Protein AF-A0A415G289-F1 (afdb_monomer_lite)

Sequence (332 aa):
TSKNTTAKKNTTKKDNTSGGNNDNDYDNGRGDDAPSYETALDKKTSADGVLTLSKSDLTYNSFFEAYYLPTDFTKAKTIILPEGTYMIYKEDEVKVNRTYVFNGKSSIYSGFRASSNQEVINNLDCDQKGTENFLLNAKIVGNGTAKVTLVNGKQITIVVRNFDPTNTLRYQCRKVVNEITNDSMSDMKKVNTILDYIVDHRDSHYKLNIGTYHVNTDCTGYSTIIAQMLNFAEVDCCMRLAGYDKYYGQTPTHQNNLACIDGVAYVIDEDIMMKYSDLFDSNNCHIGYNTYYASQYPELNREGKLDYNLDYDHSNLNYIEYSLVLKKAGRL

pLDDT: mean 80.89, std 19.3, range [26.91, 98.19]

Structure (mmCIF, N/CA/C/O backbone):
data_AF-A0A415G289-F1
#
_entry.id   AF-A0A415G289-F1
#
loop_
_atom_site.group_PDB
_atom_site.id
_atom_site.type_symbol
_atom_site.label_atom_id
_atom_site.label_alt_id
_atom_site.label_comp_id
_atom_site.label_asym_id
_atom_site.label_entity_id
_atom_site.label_seq_id
_atom_site.pdbx_PDB_ins_code
_atom_site.Cartn_x
_atom_site.Cartn_y
_atom_site.Cartn_z
_atom_site.occupancy
_atom_site.B_iso_or_equiv
_atom_site.auth_seq_id
_atom_site.auth_comp_id
_atom_site.auth_asym_id
_atom_site.auth_atom_id
_atom_site.pdbx_PDB_model_num
ATOM 1 N N . THR A 1 1 ? 6.864 11.647 83.598 1.00 35.38 1 THR A N 1
ATOM 2 C CA . THR A 1 1 ? 8.142 11.869 82.886 1.00 35.38 1 THR A CA 1
ATOM 3 C C . THR A 1 1 ? 8.461 10.629 82.078 1.00 35.38 1 THR A C 1
ATOM 5 O O . THR A 1 1 ? 8.632 9.562 82.645 1.00 35.38 1 THR A O 1
ATOM 8 N N . SER A 1 2 ? 8.414 10.754 80.757 1.00 30.91 2 SER A N 1
ATOM 9 C CA . SER A 1 2 ? 8.582 9.704 79.743 1.00 30.91 2 SER A CA 1
ATOM 10 C C . SER A 1 2 ? 10.056 9.496 79.361 1.00 30.91 2 SER A C 1
ATOM 12 O O . SER A 1 2 ? 10.816 10.460 79.386 1.00 30.91 2 SER A O 1
ATOM 14 N N . LYS A 1 3 ? 10.434 8.265 78.971 1.00 32.50 3 LYS A N 1
ATOM 15 C CA . LYS A 1 3 ? 11.598 7.879 78.124 1.00 32.50 3 LYS A CA 1
ATOM 16 C C . LYS A 1 3 ? 11.447 6.376 77.773 1.00 32.50 3 LYS A C 1
ATOM 18 O O . LYS A 1 3 ? 11.535 5.564 78.678 1.00 32.50 3 LYS A O 1
ATOM 23 N N . ASN A 1 4 ? 10.874 5.972 76.635 1.00 31.81 4 ASN A N 1
ATOM 24 C CA . ASN A 1 4 ? 11.356 5.860 75.239 1.00 31.81 4 ASN A CA 1
ATOM 25 C C . ASN A 1 4 ? 12.280 4.655 74.919 1.00 31.81 4 ASN A C 1
ATOM 27 O O . ASN A 1 4 ? 13.142 4.321 75.726 1.00 31.81 4 ASN A O 1
ATOM 31 N N . THR A 1 5 ? 12.160 4.159 73.668 1.00 32.06 5 THR A N 1
ATOM 32 C CA . THR A 1 5 ? 13.017 3.206 72.890 1.00 32.06 5 THR A CA 1
ATOM 33 C C . THR A 1 5 ? 12.656 1.698 73.002 1.00 32.06 5 THR A C 1
ATOM 35 O O . THR A 1 5 ? 12.303 1.252 74.081 1.00 32.06 5 THR A O 1
ATOM 38 N N . THR A 1 6 ? 12.650 0.814 71.981 1.00 33.56 6 THR A N 1
ATOM 39 C CA . THR A 1 6 ? 13.111 0.799 70.567 1.00 33.56 6 THR A CA 1
ATOM 40 C C . THR A 1 6 ? 12.341 -0.281 69.760 1.00 33.56 6 THR A C 1
ATOM 42 O O . THR A 1 6 ? 11.719 -1.168 70.331 1.00 33.56 6 THR A O 1
ATOM 45 N N . ALA A 1 7 ? 12.416 -0.215 68.427 1.00 31.45 7 ALA A N 1
ATOM 46 C CA . ALA A 1 7 ? 11.726 -1.024 67.417 1.00 31.45 7 ALA A CA 1
ATOM 47 C C . ALA A 1 7 ? 12.329 -2.414 67.061 1.00 31.45 7 ALA A C 1
ATOM 49 O O . ALA A 1 7 ? 13.498 -2.674 67.326 1.00 31.45 7 ALA A O 1
ATOM 50 N N . LYS A 1 8 ? 11.543 -3.159 66.250 1.00 30.55 8 LYS A N 1
ATOM 51 C CA . LYS A 1 8 ? 11.880 -4.104 65.145 1.00 30.55 8 L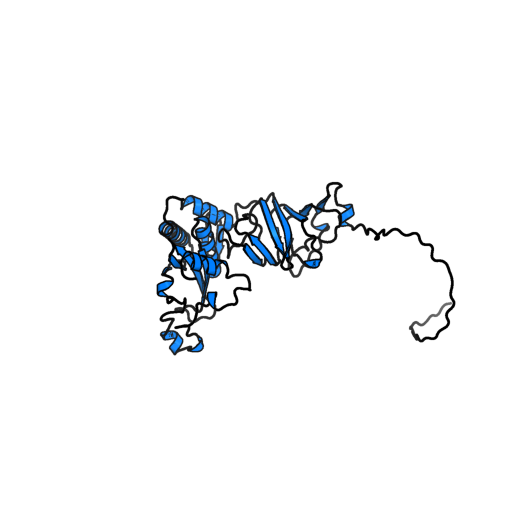YS A CA 1
ATOM 52 C C . LYS A 1 8 ? 11.738 -5.632 65.354 1.00 30.55 8 LYS A C 1
ATOM 54 O O . LYS A 1 8 ? 12.489 -6.253 66.087 1.00 30.55 8 LYS A O 1
ATOM 59 N N . LYS A 1 9 ? 10.953 -6.188 64.412 1.00 30.33 9 LYS A N 1
ATOM 60 C CA . LYS A 1 9 ? 11.245 -7.274 63.440 1.00 30.33 9 LYS A CA 1
ATOM 61 C C . LYS A 1 9 ? 10.549 -8.632 63.624 1.00 30.33 9 LYS A C 1
ATOM 63 O O . LYS A 1 9 ? 10.799 -9.371 64.563 1.00 30.33 9 LYS A O 1
ATOM 68 N N . ASN A 1 10 ? 9.774 -8.945 62.582 1.00 31.03 10 ASN A N 1
ATOM 69 C CA . ASN A 1 10 ? 9.284 -10.246 62.136 1.00 31.03 10 ASN A CA 1
ATOM 70 C C . ASN A 1 10 ? 10.247 -11.415 62.372 1.00 31.03 10 ASN A C 1
ATOM 72 O O . ASN A 1 10 ? 11.393 -11.379 61.919 1.00 31.03 10 ASN A O 1
ATOM 76 N N . THR A 1 11 ? 9.684 -12.514 62.863 1.00 32.34 11 THR A N 1
ATOM 77 C CA . THR A 1 11 ? 10.120 -13.874 62.540 1.00 32.34 11 THR A CA 1
ATOM 78 C C . THR A 1 11 ? 8.902 -14.704 62.152 1.00 32.34 11 THR A C 1
ATOM 80 O O . THR A 1 11 ? 8.164 -15.224 62.982 1.00 32.34 11 THR A O 1
ATOM 83 N N . THR A 1 12 ? 8.686 -14.821 60.845 1.00 34.56 12 THR A N 1
ATOM 84 C CA . THR A 1 12 ? 7.844 -15.857 60.254 1.00 34.56 12 THR A CA 1
ATOM 85 C C . THR A 1 12 ? 8.533 -17.204 60.465 1.00 34.56 12 THR A C 1
ATOM 87 O O . THR A 1 12 ? 9.682 -17.371 60.054 1.00 34.56 12 THR A O 1
ATOM 90 N N . LYS A 1 13 ? 7.837 -18.183 61.045 1.00 35.62 13 LYS A N 1
ATOM 91 C CA . LYS A 1 13 ? 8.123 -19.603 60.810 1.00 35.62 13 LYS A CA 1
ATOM 92 C C . LYS A 1 13 ? 6.805 -20.363 60.697 1.00 35.62 13 LYS A C 1
ATOM 94 O O . LYS A 1 13 ? 6.084 -20.554 61.668 1.00 35.62 13 LYS A O 1
ATOM 99 N N . LYS A 1 14 ? 6.499 -20.700 59.449 1.00 34.50 14 LYS A N 1
ATOM 100 C CA . LYS A 1 14 ? 5.539 -21.712 59.015 1.00 34.50 14 LYS A CA 1
ATOM 101 C C . LYS A 1 14 ? 6.199 -23.070 59.280 1.00 34.50 14 LYS A C 1
ATOM 103 O O . LYS A 1 14 ? 7.400 -23.158 59.046 1.00 34.50 14 LYS A O 1
ATOM 108 N N . ASP A 1 15 ? 5.454 -24.046 59.800 1.00 31.66 15 ASP A N 1
ATOM 109 C CA . ASP A 1 15 ? 5.410 -25.418 59.266 1.00 31.66 15 ASP A CA 1
ATOM 110 C C . ASP A 1 15 ? 4.369 -26.296 59.996 1.00 31.66 15 ASP A C 1
ATOM 112 O O . ASP A 1 15 ? 4.418 -26.494 61.205 1.00 31.66 15 ASP A O 1
ATOM 116 N N . ASN A 1 16 ? 3.401 -26.752 59.187 1.00 34.31 16 ASN A N 1
ATOM 117 C CA . ASN A 1 16 ? 2.622 -28.001 59.162 1.00 34.31 16 ASN A CA 1
ATOM 118 C C . ASN A 1 16 ? 2.533 -28.888 60.420 1.00 34.31 16 ASN A C 1
ATOM 120 O O . ASN A 1 16 ? 3.547 -29.430 60.839 1.00 34.31 16 ASN A O 1
ATOM 124 N N . THR A 1 17 ? 1.314 -29.281 60.835 1.00 30.48 17 THR A N 1
ATOM 125 C CA . THR A 1 17 ? 0.717 -30.596 60.468 1.00 30.48 17 THR A CA 1
ATOM 126 C C . THR A 1 17 ? -0.777 -30.736 60.838 1.00 30.48 17 THR A C 1
ATOM 128 O O . THR A 1 17 ? -1.194 -30.356 61.923 1.00 30.48 17 THR A O 1
ATOM 131 N N . SER A 1 18 ? -1.531 -31.307 59.886 1.00 34.91 18 SER A N 1
ATOM 132 C CA . SER A 1 18 ? -2.687 -32.234 59.952 1.00 34.91 18 SER A CA 1
ATOM 133 C C . SER A 1 18 ? -3.766 -32.163 61.046 1.00 34.91 18 SER A C 1
ATOM 135 O O . SER A 1 18 ? -3.486 -32.305 62.232 1.00 34.91 18 SER A O 1
ATOM 137 N N . GLY A 1 19 ? -5.024 -32.242 60.597 1.00 28.23 19 GLY A N 1
ATOM 138 C CA . GLY A 1 19 ? -6.137 -32.802 61.371 1.00 28.23 19 GLY A CA 1
ATOM 139 C C . GLY A 1 19 ? -7.487 -32.380 60.801 1.00 28.23 19 GLY A C 1
ATOM 140 O O . GLY A 1 19 ? -7.949 -31.285 61.093 1.00 28.23 19 GLY A O 1
ATOM 141 N N . GLY A 1 20 ? -8.078 -33.209 59.938 1.00 26.91 20 GLY A N 1
ATOM 142 C CA . GLY A 1 20 ? -9.369 -32.930 59.311 1.00 26.91 20 GLY A CA 1
ATOM 143 C C . GLY A 1 20 ? -10.555 -33.025 60.271 1.00 26.91 20 GLY A C 1
ATOM 144 O O . GLY A 1 20 ? -10.473 -33.679 61.307 1.00 26.91 20 GLY A O 1
ATOM 145 N N . ASN A 1 21 ? -11.671 -32.413 59.874 1.00 28.66 21 ASN A N 1
ATOM 146 C CA . ASN A 1 21 ? -12.993 -32.981 60.101 1.00 28.66 21 ASN A CA 1
ATOM 147 C C . ASN A 1 21 ? -14.011 -32.408 59.108 1.00 28.66 21 ASN A C 1
ATOM 149 O O . ASN A 1 21 ? -13.918 -31.250 58.702 1.00 28.66 21 ASN A O 1
ATOM 153 N N . ASN A 1 22 ? -14.914 -33.296 58.706 1.00 32.66 22 ASN A N 1
ATOM 154 C CA . ASN A 1 22 ? -15.920 -33.156 57.666 1.00 32.66 22 ASN A CA 1
ATOM 155 C C . ASN A 1 22 ? -17.130 -32.302 58.081 1.00 32.66 22 ASN A C 1
ATOM 157 O O . ASN A 1 22 ? -17.315 -31.979 59.252 1.00 32.66 22 ASN A O 1
ATOM 161 N N . ASP A 1 23 ? -17.968 -32.104 57.060 1.00 31.75 23 ASP A N 1
ATOM 162 C CA . ASP A 1 23 ? -19.399 -31.796 57.067 1.00 31.75 23 ASP A CA 1
ATOM 163 C C . ASP A 1 23 ? -19.757 -30.306 57.046 1.00 31.75 23 ASP A C 1
ATOM 165 O O . ASP A 1 23 ? -19.556 -29.569 58.008 1.00 31.75 23 ASP A O 1
ATOM 169 N N . ASN A 1 24 ? -20.278 -29.856 55.894 1.00 31.88 24 ASN A N 1
ATOM 170 C CA . ASN A 1 24 ? -21.668 -29.399 55.780 1.00 31.88 24 ASN A CA 1
ATOM 171 C C . ASN A 1 24 ? -22.048 -29.070 54.321 1.00 31.88 24 ASN A C 1
ATOM 173 O O . ASN A 1 24 ? -21.440 -28.220 53.675 1.00 31.88 24 ASN A O 1
ATOM 177 N N . ASP A 1 25 ? -23.081 -29.783 53.871 1.00 31.86 25 ASP A N 1
ATOM 178 C CA . ASP A 1 25 ? -24.134 -29.436 52.913 1.00 31.86 25 ASP A CA 1
ATOM 179 C C . ASP A 1 25 ? -23.789 -28.859 51.530 1.00 31.86 25 ASP A C 1
ATOM 181 O O . ASP A 1 25 ? -23.538 -27.673 51.316 1.00 31.86 25 ASP A O 1
ATOM 185 N N . TYR A 1 26 ? -23.946 -29.750 50.549 1.00 33.53 26 TYR A N 1
ATOM 186 C CA . TYR A 1 26 ? -24.223 -29.439 49.155 1.00 33.53 26 TYR A CA 1
ATOM 187 C C . TYR A 1 26 ? -25.631 -28.848 49.014 1.00 33.53 26 TYR A C 1
ATOM 189 O O . TYR A 1 26 ? -26.607 -29.590 48.910 1.00 33.53 26 TYR A O 1
ATOM 197 N N . ASP A 1 27 ? -25.727 -27.523 48.932 1.00 38.00 27 ASP A N 1
ATOM 198 C CA . ASP A 1 27 ? -26.909 -26.871 48.371 1.00 38.00 27 ASP A CA 1
ATOM 199 C C . ASP A 1 27 ? -26.717 -26.735 46.849 1.00 38.00 27 ASP A C 1
ATOM 201 O O . ASP A 1 27 ? -25.999 -25.869 46.337 1.00 38.00 27 ASP A O 1
ATOM 205 N N . ASN A 1 28 ? -27.301 -27.687 46.120 1.00 44.09 28 ASN A N 1
ATOM 206 C CA . ASN A 1 28 ? -27.361 -27.709 44.662 1.00 44.09 28 ASN A CA 1
ATOM 207 C C . ASN A 1 28 ? -28.304 -26.602 44.177 1.00 44.09 28 ASN A C 1
ATOM 209 O O . ASN A 1 28 ? -29.502 -26.818 44.003 1.00 44.09 28 ASN A O 1
ATOM 213 N N . GLY A 1 29 ? -27.754 -25.414 43.935 1.00 47.94 29 GLY A N 1
ATOM 214 C CA . GLY A 1 29 ? -28.538 -24.273 43.473 1.00 47.94 29 GLY A CA 1
ATOM 215 C C . GLY A 1 29 ? -27.689 -23.114 42.975 1.00 47.94 29 GLY A C 1
ATOM 216 O O . GLY A 1 29 ? -27.797 -22.005 43.489 1.00 47.94 29 GLY A O 1
ATOM 217 N N . ARG A 1 30 ? -26.838 -23.339 41.972 1.00 38.06 30 ARG A N 1
ATOM 218 C CA . ARG A 1 30 ? -26.266 -22.246 41.177 1.00 38.06 30 ARG A CA 1
ATOM 219 C C . ARG A 1 30 ? -26.347 -22.612 39.708 1.00 38.06 30 ARG A C 1
ATOM 221 O O . ARG A 1 30 ? -25.613 -23.473 39.241 1.00 38.06 30 ARG A O 1
ATOM 228 N N . GLY A 1 31 ? -27.271 -21.954 39.009 1.00 40.91 31 GLY A N 1
ATOM 229 C CA . GLY A 1 31 ? -27.128 -21.773 37.575 1.00 40.91 31 GLY A CA 1
ATOM 230 C C . GLY A 1 31 ? -25.763 -21.153 37.284 1.00 40.91 31 GLY A C 1
ATOM 231 O O . GLY A 1 31 ? -25.201 -20.451 38.130 1.00 40.91 31 GLY A O 1
ATOM 232 N N . ASP A 1 32 ? -25.239 -21.467 36.107 1.00 44.88 32 ASP A N 1
ATOM 233 C CA . ASP A 1 32 ? -24.003 -20.938 35.538 1.00 44.88 32 ASP A CA 1
ATOM 234 C C . ASP A 1 32 ? -24.080 -19.417 35.300 1.00 44.88 32 ASP A C 1
ATOM 236 O O . ASP A 1 32 ? -23.951 -18.931 34.178 1.00 44.88 32 ASP A O 1
ATOM 240 N N . ASP A 1 33 ? -24.262 -18.630 36.356 1.00 49.66 33 ASP A N 1
ATOM 241 C CA . ASP A 1 33 ? -23.978 -17.207 36.327 1.00 49.66 33 ASP A CA 1
ATOM 242 C C . ASP A 1 33 ? -22.470 -17.062 36.505 1.00 49.66 33 ASP A C 1
ATOM 244 O O . ASP A 1 33 ? -21.942 -16.882 37.609 1.00 49.66 33 ASP A O 1
ATOM 248 N N . ALA A 1 34 ? -21.750 -17.166 35.385 1.00 48.25 34 ALA A N 1
ATOM 249 C CA . ALA A 1 34 ? -20.420 -16.591 35.298 1.00 48.25 34 ALA A CA 1
ATOM 250 C C . ALA A 1 34 ? -20.518 -15.153 35.841 1.00 48.25 34 ALA A C 1
ATOM 252 O O . ALA A 1 34 ? -21.352 -14.388 35.346 1.00 48.25 34 ALA A O 1
ATOM 253 N N . PRO A 1 35 ? -19.735 -14.757 36.861 1.00 46.69 35 PRO A N 1
ATOM 254 C CA . PRO A 1 35 ? -19.816 -13.405 37.386 1.00 46.69 35 PRO A CA 1
ATOM 255 C C . PRO A 1 35 ? -19.511 -12.435 36.243 1.00 46.69 35 PRO A C 1
ATOM 257 O O . PRO A 1 35 ? -18.386 -12.392 35.742 1.00 46.69 35 PRO A O 1
ATOM 260 N N . SER A 1 36 ? -20.518 -11.674 35.799 1.00 61.09 36 SER A N 1
ATOM 261 C CA . SER A 1 36 ? -20.323 -10.644 34.785 1.00 61.09 36 SER A CA 1
ATOM 262 C C . SER A 1 36 ? -19.562 -9.500 35.447 1.00 61.09 36 SER A C 1
ATOM 264 O O . SER A 1 36 ? -20.154 -8.590 36.032 1.00 61.09 36 SER A O 1
ATOM 266 N N . TYR A 1 37 ? -18.234 -9.568 35.440 1.00 73.50 37 TYR A N 1
ATOM 267 C CA . TYR A 1 37 ? -17.431 -8.423 35.828 1.00 73.50 37 TYR A CA 1
ATOM 268 C C . TYR A 1 37 ? -17.696 -7.328 34.786 1.00 73.50 37 TYR A C 1
ATOM 270 O O . TYR A 1 37 ? -17.329 -7.432 33.620 1.00 73.50 37 TYR A O 1
ATOM 278 N N . GLU A 1 38 ? -18.446 -6.304 35.180 1.00 85.50 38 GLU A N 1
ATOM 279 C CA . GLU A 1 38 ? -18.692 -5.152 34.323 1.00 85.50 38 GLU A CA 1
ATOM 280 C C . GLU A 1 38 ? -17.456 -4.249 34.357 1.00 85.50 38 GLU A C 1
ATOM 282 O O . GLU A 1 38 ? -17.066 -3.756 35.422 1.00 85.50 38 GLU A O 1
ATOM 287 N N . THR A 1 39 ? -16.825 -4.029 33.201 1.00 90.12 39 THR A N 1
ATOM 288 C CA . THR A 1 39 ? -15.607 -3.213 33.127 1.00 90.12 39 THR A CA 1
ATOM 289 C C . THR A 1 39 ? -15.917 -1.716 33.231 1.00 90.12 39 THR A C 1
ATOM 291 O O . THR A 1 39 ? -17.057 -1.265 33.087 1.00 90.12 39 THR A O 1
ATOM 294 N N . ALA A 1 40 ? -14.891 -0.892 33.461 1.00 91.94 40 ALA A N 1
ATOM 295 C CA . ALA A 1 40 ? -15.055 0.564 33.444 1.00 91.94 40 ALA A CA 1
ATOM 296 C C . ALA A 1 40 ? -15.498 1.087 32.062 1.00 91.94 40 ALA A C 1
ATOM 298 O O . ALA A 1 40 ? -16.241 2.067 31.983 1.00 91.94 40 ALA A O 1
ATOM 299 N N . LEU A 1 41 ? -15.067 0.424 30.982 1.00 94.38 41 LEU A N 1
ATOM 300 C CA . LEU A 1 41 ? -15.479 0.752 29.618 1.00 94.38 41 LEU A CA 1
ATOM 301 C C . LEU A 1 41 ? -16.913 0.289 29.332 1.00 94.38 41 LEU A C 1
ATOM 303 O O . LEU A 1 41 ? -17.648 0.989 28.635 1.00 94.38 41 LEU A O 1
ATOM 307 N N . ASP A 1 42 ? -17.360 -0.822 29.923 1.00 94.38 42 ASP A N 1
ATOM 308 C CA . ASP A 1 42 ? -18.750 -1.277 29.798 1.00 94.38 42 ASP A CA 1
ATOM 309 C C . ASP A 1 42 ? -19.747 -0.266 30.371 1.00 94.38 42 ASP A C 1
ATOM 311 O O . ASP A 1 42 ? -20.791 -0.032 29.766 1.00 94.38 42 ASP A O 1
ATOM 315 N N . LYS A 1 43 ? -19.392 0.421 31.462 1.00 93.56 43 LYS A N 1
ATOM 316 C CA . LYS A 1 43 ? -20.218 1.493 32.053 1.00 93.56 43 LYS A CA 1
ATOM 317 C C . LYS A 1 43 ? -20.323 2.744 31.177 1.00 93.56 43 LYS A C 1
ATOM 319 O O . LYS A 1 43 ? -21.255 3.525 31.337 1.00 93.56 43 LYS A O 1
ATOM 324 N N . LYS A 1 44 ? -19.361 2.952 30.271 1.00 94.81 44 LYS A N 1
ATOM 325 C CA . LYS A 1 44 ? -19.348 4.053 29.289 1.00 94.81 44 LYS A CA 1
ATOM 326 C C . LYS A 1 44 ? -19.956 3.657 27.947 1.00 94.81 44 LYS A C 1
ATOM 328 O O . LYS A 1 44 ? -20.119 4.507 27.075 1.00 94.81 44 LYS A O 1
ATOM 333 N N . THR A 1 45 ? -20.256 2.375 27.764 1.00 96.25 45 THR A N 1
ATOM 334 C CA . THR A 1 45 ? -20.827 1.867 26.523 1.00 96.25 45 THR A CA 1
ATOM 335 C C . THR A 1 45 ? -22.323 2.156 26.509 1.00 96.25 45 THR A C 1
ATOM 337 O O . THR A 1 45 ? -23.037 1.826 27.455 1.00 96.25 45 THR A O 1
ATOM 340 N N . SER A 1 46 ? -22.809 2.775 25.434 1.00 95.31 46 SER A N 1
ATOM 341 C CA . SER A 1 46 ? -24.236 3.029 25.248 1.00 95.31 46 SER A CA 1
ATOM 342 C C . SER A 1 46 ? -25.033 1.725 25.122 1.00 95.31 46 SER A C 1
ATOM 344 O O . SER A 1 46 ? -24.479 0.666 24.818 1.00 95.31 46 SER A O 1
ATOM 346 N N . ALA A 1 47 ? -26.356 1.806 25.290 1.00 93.44 47 ALA A N 1
ATOM 347 C CA . ALA A 1 47 ? -27.254 0.664 25.095 1.00 93.44 47 ALA A CA 1
ATOM 348 C C . ALA A 1 47 ? -27.119 0.032 23.694 1.00 93.44 47 ALA A C 1
ATOM 350 O O . ALA A 1 47 ? -27.225 -1.184 23.549 1.00 93.44 47 ALA A O 1
ATOM 351 N N . ASP A 1 48 ? -26.787 0.843 22.686 1.00 94.81 48 ASP A N 1
ATOM 352 C CA . ASP A 1 48 ? -26.588 0.402 21.301 1.00 94.81 48 ASP A CA 1
ATOM 353 C C . ASP A 1 48 ? -25.194 -0.211 21.051 1.00 94.81 48 ASP A C 1
ATOM 355 O O . ASP A 1 48 ? -24.844 -0.567 19.923 1.00 94.81 48 ASP A O 1
ATOM 359 N N . GLY A 1 49 ? -24.368 -0.345 22.093 1.00 96.06 49 GLY A N 1
ATOM 360 C CA . GLY A 1 49 ? -23.026 -0.915 22.001 1.00 96.06 49 GLY A CA 1
ATOM 361 C C . GLY A 1 49 ? -21.986 0.049 21.425 1.00 96.06 49 GLY A C 1
ATOM 362 O O . GLY A 1 49 ? -21.008 -0.407 20.825 1.00 96.06 49 GLY A O 1
ATOM 363 N N . VAL A 1 50 ? -22.177 1.364 21.573 1.00 98.00 50 VAL A N 1
ATOM 364 C CA . VAL A 1 50 ? -21.207 2.385 21.148 1.00 98.00 50 VAL A CA 1
ATOM 365 C C . VAL A 1 50 ? -20.407 2.872 22.351 1.00 98.00 50 VAL A C 1
ATOM 367 O O . VAL A 1 50 ? -20.973 3.347 23.332 1.00 98.00 50 VAL A O 1
ATOM 370 N N . LEU A 1 51 ? -19.084 2.773 22.262 1.00 97.69 51 LEU A N 1
ATOM 371 C CA . LEU A 1 51 ? -18.140 3.263 23.258 1.00 97.69 51 LEU A CA 1
ATOM 372 C C . LEU A 1 51 ? -17.365 4.446 22.678 1.00 97.69 51 LEU A C 1
ATOM 374 O O . LEU A 1 51 ? -16.555 4.266 21.774 1.00 97.69 51 LEU A O 1
ATOM 378 N N . THR A 1 52 ? -17.590 5.646 23.206 1.00 96.88 52 THR A N 1
ATOM 379 C CA . THR A 1 52 ? -16.848 6.849 22.803 1.00 96.88 52 THR A CA 1
ATOM 380 C C . THR A 1 52 ? -15.776 7.156 23.831 1.00 96.88 52 THR A C 1
ATOM 382 O O . THR A 1 52 ? -16.084 7.306 25.012 1.00 96.88 52 THR A O 1
ATOM 385 N N . LEU A 1 53 ? -14.525 7.250 23.382 1.00 96.94 53 LEU A N 1
ATOM 386 C CA . LEU A 1 53 ? -13.370 7.465 24.244 1.00 96.94 53 LEU A CA 1
ATOM 387 C C . LEU A 1 53 ? -12.714 8.818 23.983 1.00 96.94 53 LEU A C 1
ATOM 389 O O . LEU A 1 53 ? -12.696 9.342 22.871 1.00 96.94 53 LEU A O 1
ATOM 393 N N . SER A 1 54 ? -12.129 9.355 25.041 1.00 95.56 54 SER A N 1
ATOM 394 C CA . SER A 1 54 ? -11.227 10.498 25.046 1.00 95.56 54 SER A CA 1
ATOM 395 C C . SER A 1 54 ? -9.813 10.039 25.413 1.00 95.56 54 SER A C 1
ATOM 397 O O . SER A 1 54 ? -9.606 8.916 25.871 1.00 95.56 54 SER A O 1
ATOM 399 N N . LYS A 1 55 ? -8.811 10.913 25.260 1.00 94.44 55 LYS A N 1
ATOM 400 C CA . LYS A 1 55 ? -7.416 10.573 25.597 1.00 94.44 55 LYS A CA 1
ATOM 401 C C . LYS A 1 55 ? -7.229 10.173 27.066 1.00 94.44 55 LYS A C 1
ATOM 403 O O . LYS A 1 55 ? -6.370 9.349 27.346 1.00 94.44 55 LYS A O 1
ATOM 408 N N . SER A 1 56 ? -8.034 10.707 27.988 1.00 94.44 56 SER A N 1
ATOM 409 C CA . SER A 1 56 ? -7.984 10.336 29.412 1.00 94.44 56 SER A CA 1
ATOM 410 C C . SER A 1 56 ? -8.538 8.943 29.708 1.00 94.44 56 SER A C 1
ATOM 412 O O . SER A 1 56 ? -8.290 8.411 30.784 1.00 94.44 56 SER A O 1
AT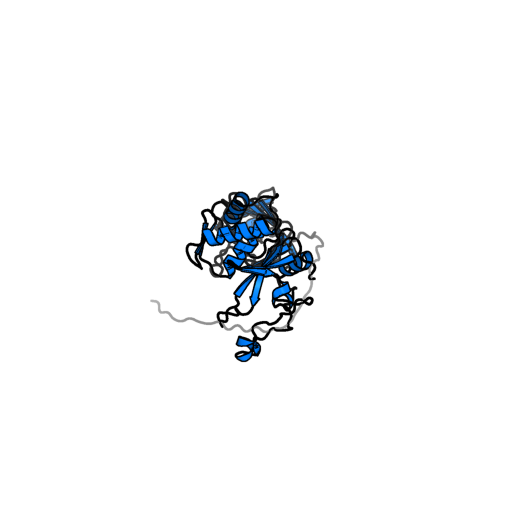OM 414 N N . ASP A 1 57 ? -9.285 8.354 28.773 1.00 94.88 57 ASP A N 1
ATOM 415 C CA . ASP A 1 57 ? -9.802 6.989 28.902 1.00 94.88 57 ASP A CA 1
ATOM 416 C C . ASP A 1 57 ? -8.798 5.935 28.421 1.00 94.88 57 ASP A C 1
ATOM 418 O O . ASP A 1 57 ? -9.031 4.738 28.579 1.00 94.88 57 ASP A O 1
ATOM 422 N N . LEU A 1 58 ? -7.699 6.376 27.803 1.00 95.31 58 LEU A N 1
ATOM 423 C CA . LEU A 1 58 ? -6.720 5.528 27.147 1.00 95.31 58 LEU A CA 1
ATOM 424 C C . LEU A 1 58 ? -5.431 5.460 27.961 1.00 95.31 58 LEU A C 1
ATOM 426 O O . LEU A 1 58 ? -4.981 6.432 28.565 1.00 95.31 58 LEU A O 1
ATOM 430 N N . THR A 1 59 ? -4.786 4.302 27.917 1.00 94.81 59 THR A N 1
ATOM 431 C CA . THR A 1 59 ? -3.446 4.128 28.472 1.00 94.81 59 THR A CA 1
ATOM 432 C C . THR A 1 59 ? -2.410 4.467 27.405 1.00 94.81 59 THR A C 1
ATOM 434 O O . THR A 1 59 ? -2.419 3.882 26.323 1.00 94.81 59 THR A O 1
ATOM 437 N N . TYR A 1 60 ? -1.524 5.413 27.711 1.00 95.50 60 TYR A N 1
ATOM 438 C CA . TYR A 1 60 ? -0.444 5.846 26.826 1.00 95.50 60 TYR A CA 1
ATOM 439 C C . TYR A 1 60 ? 0.866 5.131 27.166 1.00 95.50 60 TYR A C 1
ATOM 441 O O . TYR A 1 60 ? 1.242 5.040 28.335 1.00 95.50 60 TYR A O 1
ATOM 449 N N . ASN A 1 61 ? 1.573 4.658 26.146 1.00 94.12 61 ASN A N 1
ATOM 450 C CA . ASN A 1 61 ? 2.916 4.114 26.254 1.00 94.12 61 ASN A CA 1
ATOM 451 C C . ASN A 1 61 ? 3.918 5.137 25.702 1.00 94.12 61 ASN A C 1
ATOM 453 O O . ASN A 1 61 ? 3.934 5.423 24.506 1.00 94.12 61 ASN A O 1
ATOM 457 N N . SER A 1 62 ? 4.773 5.671 26.578 1.00 93.56 62 SER A N 1
ATOM 458 C CA . SER A 1 62 ? 5.767 6.685 26.215 1.00 93.56 62 SER A CA 1
ATOM 459 C C . SER A 1 62 ? 6.952 6.145 25.418 1.00 93.56 62 SER A C 1
ATOM 461 O O . SER A 1 62 ? 7.632 6.933 24.778 1.00 93.56 62 SER A O 1
ATOM 463 N N . PHE A 1 63 ? 7.216 4.837 25.449 1.00 91.00 63 PHE A N 1
ATOM 464 C CA . PHE A 1 63 ? 8.296 4.229 24.670 1.00 91.00 63 PHE A CA 1
ATOM 465 C C . PHE A 1 63 ? 7.940 4.142 23.181 1.00 91.00 63 PHE A C 1
ATOM 467 O O . PHE A 1 63 ? 8.780 4.413 22.333 1.00 91.00 63 PHE A O 1
ATOM 474 N N . PHE A 1 64 ? 6.688 3.797 22.865 1.00 88.12 64 PHE A N 1
ATOM 475 C CA . PHE A 1 64 ? 6.192 3.717 21.482 1.00 88.12 64 PHE A CA 1
ATOM 476 C C . PHE A 1 64 ? 5.480 4.989 21.007 1.00 88.12 64 PHE A C 1
ATOM 478 O O . PHE A 1 64 ? 5.012 5.038 19.873 1.00 88.12 64 PHE A O 1
ATOM 485 N N . GLU A 1 65 ? 5.342 5.984 21.887 1.00 92.75 65 GLU A N 1
ATOM 486 C CA . GLU A 1 65 ? 4.564 7.205 21.653 1.00 92.75 65 GLU A CA 1
ATOM 487 C C . GLU A 1 65 ? 3.136 6.924 21.137 1.00 92.75 65 GLU A C 1
ATOM 489 O O . GLU A 1 65 ? 2.623 7.564 20.215 1.00 92.75 65 GLU A O 1
ATOM 494 N N . ALA A 1 66 ? 2.484 5.919 21.733 1.00 94.69 66 ALA A N 1
ATOM 495 C CA . ALA A 1 66 ? 1.215 5.375 21.257 1.00 94.69 66 ALA A CA 1
ATOM 496 C C . ALA A 1 66 ? 0.254 5.032 22.403 1.00 94.69 66 ALA A C 1
ATOM 498 O O . ALA A 1 66 ? 0.663 4.642 23.495 1.00 94.69 66 ALA A O 1
ATOM 499 N N . TYR A 1 67 ? -1.048 5.130 22.141 1.00 96.25 67 TYR A N 1
ATOM 500 C CA . TYR A 1 67 ? -2.098 4.634 23.027 1.00 96.25 67 TYR A CA 1
ATOM 501 C C . TYR A 1 67 ? -2.344 3.144 22.800 1.00 96.25 67 TYR A C 1
ATOM 503 O O . TYR A 1 67 ? -2.347 2.676 21.663 1.00 96.25 67 TYR A O 1
ATOM 511 N N . TYR A 1 68 ? -2.635 2.390 23.855 1.00 94.81 68 TYR A N 1
ATOM 512 C CA . TYR A 1 68 ? -3.134 1.030 23.679 1.00 94.81 68 TYR A CA 1
ATOM 513 C C . TYR A 1 68 ? -4.528 1.050 23.052 1.00 94.81 68 TYR A C 1
ATOM 515 O O . TYR A 1 68 ? -5.421 1.768 23.509 1.00 94.81 68 TYR A O 1
ATOM 523 N N . LEU A 1 69 ? -4.717 0.242 22.007 1.00 93.81 69 LEU A N 1
ATOM 524 C CA . LEU A 1 69 ? -6.036 -0.014 21.454 1.00 93.81 69 LEU A CA 1
ATOM 525 C C . LEU A 1 69 ? -6.878 -0.701 22.544 1.00 93.81 69 LEU A C 1
ATOM 527 O O . LEU A 1 69 ? -6.451 -1.730 23.072 1.00 93.81 69 LEU A O 1
ATOM 531 N N . PRO A 1 70 ? -8.048 -0.158 22.916 1.00 93.94 70 PRO A N 1
ATOM 532 C CA . PRO A 1 70 ? -8.829 -0.705 24.014 1.00 93.94 70 PRO A CA 1
ATOM 533 C C . PRO A 1 70 ? -9.357 -2.097 23.658 1.00 93.94 70 PRO A C 1
ATOM 535 O O . PRO A 1 70 ? -9.876 -2.329 22.559 1.00 93.94 70 PRO A O 1
ATOM 538 N N . THR A 1 71 ? -9.245 -3.008 24.621 1.00 92.75 71 THR A N 1
ATOM 539 C CA . THR A 1 71 ? -9.706 -4.400 24.527 1.00 92.75 71 THR A CA 1
ATOM 540 C C . THR A 1 71 ? -10.587 -4.808 25.710 1.00 92.75 71 THR A C 1
ATOM 542 O O . THR A 1 71 ? -11.385 -5.731 25.563 1.00 92.75 71 THR A O 1
ATOM 545 N N . ASP A 1 72 ? -10.521 -4.116 26.853 1.00 91.25 72 ASP A N 1
ATOM 546 C CA . ASP A 1 72 ? -11.209 -4.485 28.102 1.00 91.25 72 ASP A CA 1
ATOM 547 C C . ASP A 1 72 ? -12.665 -3.971 28.198 1.00 91.25 72 ASP A C 1
ATOM 549 O O . ASP A 1 72 ? -13.032 -3.135 29.025 1.00 91.25 72 ASP A O 1
ATOM 553 N N . PHE A 1 73 ? -13.517 -4.447 27.293 1.00 92.38 73 PHE A N 1
ATOM 554 C CA . PHE A 1 73 ? -14.970 -4.212 27.280 1.00 92.38 73 PHE A CA 1
ATOM 555 C C . PHE A 1 73 ? -15.714 -5.459 26.805 1.00 92.38 73 PHE A C 1
ATOM 557 O O . PHE A 1 73 ? -15.204 -6.188 25.962 1.00 92.38 73 PHE A O 1
ATOM 564 N N . THR A 1 74 ? -16.934 -5.704 27.263 1.00 91.00 74 THR A N 1
ATOM 565 C CA . THR A 1 74 ? -17.776 -6.827 26.818 1.00 91.00 74 THR A CA 1
ATOM 566 C C . THR A 1 74 ? -18.946 -6.371 25.942 1.00 91.00 74 THR A C 1
ATOM 568 O O . THR A 1 74 ? -19.309 -7.071 24.994 1.00 91.00 74 THR A O 1
ATOM 571 N N . LYS A 1 75 ? -19.481 -5.168 26.189 1.00 92.44 75 LYS A N 1
ATOM 572 C CA . LYS A 1 75 ? -20.714 -4.657 25.567 1.00 92.44 75 LYS A CA 1
ATOM 573 C C . LYS A 1 75 ? -20.485 -3.951 24.230 1.00 92.44 75 LYS A C 1
ATOM 575 O O . LYS A 1 75 ? -21.341 -4.008 23.346 1.00 92.44 75 LYS A O 1
ATOM 580 N N . ALA A 1 76 ? -19.344 -3.280 24.065 1.00 96.50 76 ALA A N 1
ATOM 581 C CA . ALA A 1 76 ? -19.114 -2.425 22.903 1.00 96.50 76 ALA A CA 1
ATOM 582 C C . ALA A 1 76 ? -18.923 -3.235 21.612 1.00 96.50 76 ALA A C 1
ATOM 584 O O . ALA A 1 76 ? -18.172 -4.214 21.569 1.00 96.50 76 ALA A O 1
ATOM 585 N N . LYS A 1 77 ? -19.584 -2.786 20.543 1.00 96.75 77 LYS A N 1
ATOM 586 C CA . LYS A 1 77 ? -19.430 -3.247 19.154 1.00 96.75 77 LYS A CA 1
ATOM 587 C C . LYS A 1 77 ? -18.683 -2.220 18.302 1.00 96.75 77 LYS A C 1
ATOM 589 O O . LYS A 1 77 ? -17.898 -2.604 17.434 1.00 96.75 77 LYS A O 1
ATOM 594 N N . THR A 1 78 ? -18.909 -0.938 18.586 1.00 98.00 78 THR A N 1
ATOM 595 C CA . THR A 1 78 ? -18.257 0.199 17.930 1.00 98.00 78 THR A CA 1
ATOM 596 C C . THR A 1 78 ? -17.510 1.019 18.970 1.00 98.00 78 THR A C 1
ATOM 598 O O . THR A 1 78 ? -18.082 1.376 19.996 1.00 98.00 78 THR A O 1
ATOM 601 N N . ILE A 1 79 ? -16.247 1.324 18.698 1.00 97.88 79 ILE A N 1
ATOM 602 C CA . ILE A 1 79 ? -15.348 2.051 19.585 1.00 97.88 79 ILE A CA 1
ATOM 603 C C . ILE A 1 79 ? -14.871 3.294 18.845 1.00 97.88 79 ILE A C 1
ATOM 605 O O . ILE A 1 79 ? -14.186 3.180 17.834 1.00 97.88 79 ILE A O 1
ATOM 609 N N . ILE A 1 80 ? -15.246 4.473 19.326 1.00 97.44 80 ILE A N 1
ATOM 610 C CA . ILE A 1 80 ? -14.856 5.759 18.748 1.00 97.44 80 ILE A CA 1
ATOM 611 C C . ILE A 1 80 ? -13.633 6.274 19.499 1.00 97.44 80 ILE A C 1
ATOM 613 O O . ILE A 1 80 ? -13.671 6.460 20.715 1.00 97.44 80 ILE A O 1
ATOM 617 N N . LEU A 1 81 ? -12.555 6.486 18.752 1.00 97.06 81 LEU A N 1
ATOM 618 C CA . LEU A 1 81 ? -11.237 6.861 19.235 1.00 97.06 81 LEU A CA 1
ATOM 619 C C . LEU A 1 81 ? -10.900 8.304 18.824 1.00 97.06 81 LEU A C 1
ATOM 621 O O . LEU A 1 81 ? -11.222 8.710 17.700 1.00 97.06 81 LEU A O 1
ATOM 625 N N . PRO A 1 82 ? -10.231 9.082 19.695 1.00 95.00 82 PRO A N 1
ATOM 626 C CA . PRO A 1 82 ? -9.710 10.396 19.329 1.00 95.00 82 PRO A CA 1
ATOM 627 C C . PRO A 1 82 ? -8.534 10.280 18.343 1.00 95.00 82 PRO A C 1
ATOM 629 O O . PRO A 1 82 ? -7.973 9.203 18.142 1.00 95.00 82 PRO A O 1
ATOM 632 N N . GLU A 1 83 ? -8.099 11.396 17.762 1.00 93.31 83 GLU A N 1
ATOM 633 C CA . GLU A 1 83 ? -6.850 11.434 16.991 1.00 93.31 83 GLU A CA 1
ATOM 634 C C . GLU A 1 83 ? -5.649 10.961 17.821 1.00 93.31 83 GLU A C 1
ATOM 636 O O . GLU A 1 83 ? -5.504 11.294 19.007 1.00 93.31 83 GLU A O 1
ATOM 641 N N . GLY A 1 84 ? -4.752 10.218 17.173 1.00 92.31 84 GLY A N 1
ATOM 642 C CA . GLY A 1 84 ? -3.545 9.701 17.810 1.00 92.31 84 GLY A CA 1
ATOM 643 C C . GLY A 1 84 ? -2.952 8.466 17.143 1.00 92.31 84 GLY A C 1
ATOM 644 O O . GLY A 1 84 ? -3.513 7.901 16.199 1.00 92.31 84 GLY A O 1
ATOM 645 N N . THR A 1 85 ? -1.802 8.051 17.666 1.00 93.88 85 THR A N 1
ATOM 646 C CA . THR A 1 85 ? -1.141 6.790 17.326 1.00 93.88 85 THR A CA 1
ATOM 647 C C . THR A 1 85 ? -1.597 5.712 18.296 1.00 93.88 85 THR A C 1
ATOM 649 O O . THR A 1 85 ? -1.615 5.939 19.505 1.00 93.88 85 THR A O 1
ATOM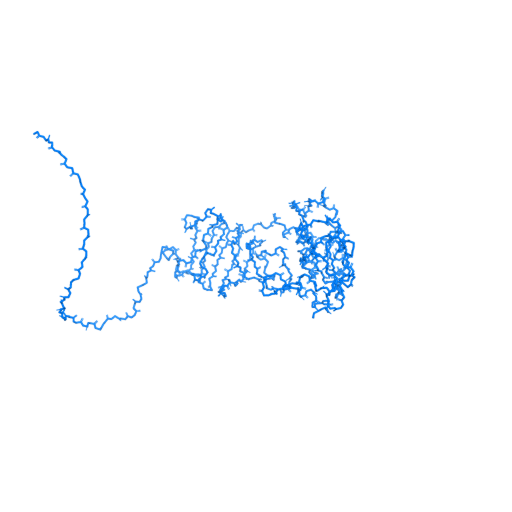 652 N N . TYR A 1 86 ? -1.959 4.548 17.771 1.00 94.19 86 TYR A N 1
ATOM 653 C CA . TYR A 1 86 ? -2.481 3.425 18.540 1.00 94.19 86 TYR A CA 1
ATOM 654 C C . TYR A 1 86 ? -1.624 2.187 18.346 1.00 94.19 86 TYR A C 1
ATOM 656 O O . TYR A 1 86 ? -1.077 1.983 17.272 1.00 94.19 86 TYR A O 1
ATOM 664 N N . MET A 1 87 ? -1.540 1.331 19.354 1.00 92.88 87 MET A N 1
ATOM 665 C CA . MET A 1 87 ? -0.861 0.046 19.258 1.00 92.88 87 MET A CA 1
ATOM 666 C C . MET A 1 87 ? -1.745 -1.075 19.801 1.00 92.88 87 MET A C 1
ATOM 668 O O . MET A 1 87 ? -2.425 -0.936 20.820 1.00 92.88 87 MET A O 1
ATOM 672 N N . ILE A 1 88 ? -1.714 -2.208 19.122 1.00 90.06 88 ILE A N 1
ATOM 673 C CA . ILE A 1 88 ? -2.368 -3.447 19.503 1.00 90.06 88 ILE A CA 1
ATOM 674 C C . ILE A 1 88 ? -1.366 -4.227 20.353 1.00 90.06 88 ILE A C 1
ATOM 676 O O . ILE A 1 88 ? -0.508 -4.932 19.839 1.00 90.06 88 ILE A O 1
ATOM 680 N N . TYR A 1 89 ? -1.425 -4.043 21.672 1.00 84.50 89 TYR A N 1
ATOM 681 C CA . TYR A 1 89 ? -0.420 -4.619 22.572 1.00 84.50 89 TYR A CA 1
ATOM 682 C C . TYR A 1 89 ? -0.619 -6.113 22.828 1.00 84.50 89 TYR A C 1
ATOM 684 O O . TYR A 1 89 ? 0.339 -6.878 22.842 1.00 84.50 89 TYR A O 1
ATOM 692 N N . LYS A 1 90 ? -1.870 -6.536 23.017 1.00 85.75 90 LYS A N 1
ATOM 693 C CA . LYS A 1 90 ? -2.235 -7.934 23.247 1.00 85.75 90 LYS A CA 1
ATOM 694 C C . LYS A 1 90 ? -3.286 -8.353 22.234 1.00 85.75 90 LYS A C 1
ATOM 696 O O . LYS A 1 90 ? -4.485 -8.241 22.488 1.00 85.75 90 LYS A O 1
ATOM 701 N N . GLU A 1 91 ? -2.837 -8.826 21.075 1.00 85.00 91 GLU A N 1
ATOM 702 C CA . GLU A 1 91 ? -3.735 -9.271 19.998 1.00 85.00 91 GLU A CA 1
ATOM 703 C C . GLU A 1 91 ? -4.735 -10.346 20.467 1.00 85.00 91 GLU A C 1
ATOM 705 O O . GLU A 1 91 ? -5.878 -10.407 20.000 1.00 85.00 91 GLU A O 1
ATOM 710 N N . ASP A 1 92 ? -4.356 -11.167 21.446 1.00 88.19 92 ASP A N 1
ATOM 711 C CA . ASP A 1 92 ? -5.221 -12.206 22.016 1.00 88.19 92 ASP A CA 1
ATOM 712 C C . ASP A 1 92 ? -6.386 -11.650 22.841 1.00 88.19 92 ASP A C 1
ATOM 714 O O . ASP A 1 92 ? -7.430 -12.295 22.937 1.00 88.19 92 ASP A O 1
ATOM 718 N N . GLU A 1 93 ? -6.285 -10.414 23.324 1.00 89.94 93 GLU A N 1
ATOM 719 C CA . GLU A 1 93 ? -7.382 -9.724 24.008 1.00 89.94 93 GLU A CA 1
ATOM 720 C C . GLU A 1 93 ? -8.298 -8.968 23.032 1.00 89.94 93 GLU A C 1
ATOM 722 O O . GLU A 1 93 ? -9.418 -8.593 23.392 1.00 89.94 93 GLU A O 1
ATOM 727 N N . VAL A 1 94 ? -7.867 -8.763 21.779 1.00 90.81 94 VAL A N 1
ATOM 728 C CA . VAL A 1 94 ? -8.699 -8.103 20.766 1.00 90.81 94 VAL A CA 1
ATOM 729 C C . VAL A 1 94 ? -9.930 -8.951 20.475 1.00 90.81 94 VAL A C 1
ATOM 731 O O . VAL A 1 94 ? -9.851 -10.158 20.230 1.00 90.81 94 VAL A O 1
ATOM 734 N N . LYS A 1 95 ? -11.094 -8.306 20.486 1.00 90.00 95 LYS A N 1
ATOM 735 C CA . LYS A 1 95 ? -12.375 -8.947 20.199 1.00 90.00 95 LYS A CA 1
ATOM 736 C C . LYS A 1 95 ? -12.651 -8.893 18.698 1.00 90.00 95 LYS A C 1
ATOM 738 O O . LYS A 1 95 ? -12.584 -7.825 18.094 1.00 90.00 95 LYS A O 1
ATOM 743 N N . VAL A 1 96 ? -12.977 -10.042 18.107 1.00 90.19 96 VAL A N 1
ATOM 744 C CA . VAL A 1 96 ? -13.324 -10.145 16.679 1.00 90.19 96 VAL A CA 1
ATOM 745 C C . VAL A 1 96 ? -14.600 -9.369 16.354 1.00 90.19 96 VAL A C 1
ATOM 747 O O . VAL A 1 96 ? -15.462 -9.166 17.218 1.00 90.19 96 VAL A O 1
ATOM 750 N N . ASN A 1 97 ? -14.750 -8.968 15.091 1.00 86.94 97 ASN A N 1
ATOM 751 C CA . ASN A 1 97 ? -15.950 -8.294 14.583 1.00 86.94 97 ASN A CA 1
ATOM 752 C C . ASN A 1 97 ? -16.288 -7.014 15.366 1.00 86.94 97 ASN A C 1
ATOM 754 O O . ASN A 1 97 ? -17.453 -6.728 15.654 1.00 86.94 97 ASN A O 1
ATOM 758 N N . ARG A 1 98 ? -15.258 -6.264 15.771 1.00 95.31 98 ARG A N 1
ATOM 759 C CA . ARG A 1 98 ? -15.389 -4.932 16.369 1.00 95.31 98 ARG A CA 1
ATOM 760 C C . ARG 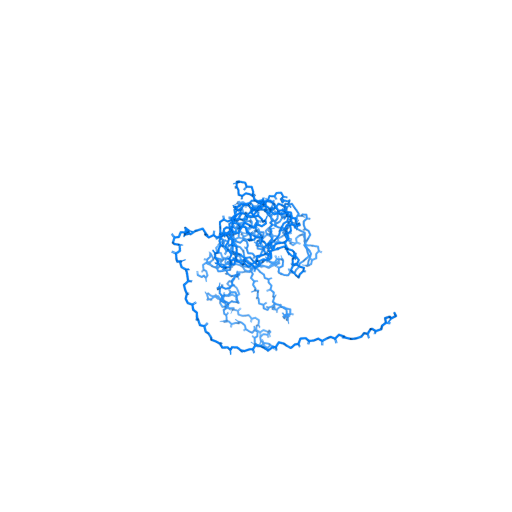A 1 98 ? -15.004 -3.859 15.371 1.00 95.31 98 ARG A C 1
ATOM 762 O O . ARG A 1 98 ? -14.150 -4.078 14.513 1.00 95.31 98 ARG A O 1
ATOM 769 N N . THR A 1 99 ? -15.659 -2.711 15.498 1.00 97.50 99 THR A N 1
ATOM 770 C CA . THR A 1 99 ? -15.401 -1.539 14.665 1.00 97.50 99 THR A CA 1
ATOM 771 C C . THR A 1 99 ? -14.671 -0.487 15.481 1.00 97.50 99 THR A C 1
ATOM 773 O O . THR A 1 99 ? -15.219 0.011 16.460 1.00 97.50 99 THR A O 1
ATOM 776 N N . TYR A 1 100 ? -13.464 -0.126 15.064 1.00 96.44 100 TYR A N 1
ATOM 777 C CA . TYR A 1 100 ? -12.695 0.978 15.622 1.00 96.44 100 TYR A CA 1
ATOM 778 C C . TYR A 1 100 ? -12.807 2.180 14.686 1.00 96.44 100 TYR A C 1
ATOM 780 O O . TYR A 1 100 ? -12.378 2.126 13.535 1.00 96.44 100 TYR A O 1
ATOM 788 N N . VAL A 1 101 ? -13.429 3.251 15.171 1.00 96.94 101 VAL A N 1
ATOM 789 C CA . VAL A 1 101 ? -13.640 4.499 14.441 1.00 96.94 101 VAL A CA 1
ATOM 790 C C . VAL A 1 101 ? -12.576 5.499 14.876 1.00 96.94 101 VAL A C 1
ATOM 792 O O . VAL A 1 101 ? -12.625 5.994 15.997 1.00 96.94 101 VAL A O 1
ATOM 795 N N . PHE A 1 102 ? -11.637 5.817 13.995 1.00 94.69 102 PHE A N 1
ATOM 796 C CA . PHE A 1 102 ? -10.633 6.856 14.197 1.00 94.69 102 PHE A CA 1
ATOM 797 C C . PHE A 1 102 ? -11.195 8.183 13.695 1.00 94.69 102 PHE A C 1
ATOM 799 O O . PHE A 1 102 ? -11.553 8.320 12.521 1.00 94.69 102 PHE A O 1
ATOM 806 N N . ASN A 1 103 ? -11.320 9.145 14.605 1.00 91.31 103 ASN A N 1
ATOM 807 C CA . ASN A 1 103 ? -11.865 10.457 14.299 1.00 91.31 103 ASN A CA 1
ATOM 808 C C . ASN A 1 103 ? -10.730 11.458 14.064 1.00 91.31 103 ASN A C 1
ATOM 810 O O . ASN A 1 103 ? -10.266 12.071 15.020 1.00 91.31 103 ASN A O 1
ATOM 814 N N . GLY A 1 104 ? -10.305 11.591 12.807 1.00 89.56 104 GLY A N 1
ATOM 815 C CA . GLY A 1 104 ? -9.221 12.461 12.362 1.00 89.56 104 GLY A CA 1
ATOM 816 C C . GLY A 1 104 ? -7.910 11.725 12.059 1.00 89.56 104 GLY A C 1
ATOM 817 O O . GLY A 1 104 ? -7.905 10.535 11.732 1.00 89.56 104 GLY A O 1
ATOM 818 N N . LYS A 1 105 ? -6.780 12.441 12.099 1.00 88.81 105 LYS A N 1
ATOM 819 C CA . LYS A 1 105 ? -5.462 11.898 11.725 1.00 88.81 105 LYS A CA 1
ATOM 820 C C . LYS A 1 105 ? -4.946 10.909 12.770 1.00 88.81 105 LYS A C 1
ATOM 822 O O . LYS A 1 105 ? -4.647 11.270 13.908 1.00 88.81 105 LYS A O 1
ATOM 827 N N . SER A 1 106 ? -4.760 9.661 12.343 1.00 90.94 106 SER A N 1
ATOM 828 C CA . SER A 1 106 ? -4.316 8.569 13.210 1.00 90.94 106 SER A CA 1
ATOM 829 C C . SER A 1 106 ? -3.314 7.632 12.537 1.00 90.94 106 SER A C 1
ATOM 831 O O . SER A 1 106 ? -3.105 7.650 11.325 1.00 90.94 106 SER A O 1
ATOM 833 N N . SER A 1 107 ? -2.654 6.802 13.338 1.00 89.50 107 SER A N 1
ATOM 834 C CA . SER A 1 107 ? -1.845 5.692 12.830 1.00 89.50 107 SER A CA 1
ATOM 835 C C . SER A 1 107 ? -1.892 4.504 13.774 1.00 89.50 107 SER A C 1
ATOM 837 O O . SER A 1 107 ? -2.264 4.653 14.939 1.00 89.50 107 SER A O 1
ATOM 839 N N . ILE A 1 108 ? -1.537 3.329 13.265 1.00 89.81 108 ILE A N 1
ATOM 840 C CA . ILE A 1 108 ? -1.499 2.095 14.039 1.00 89.81 108 ILE A CA 1
ATOM 841 C C . ILE A 1 108 ? -0.071 1.559 14.004 1.00 89.81 108 ILE A C 1
ATOM 843 O O . ILE A 1 108 ? 0.411 1.117 12.968 1.00 89.81 108 ILE A O 1
ATOM 847 N N . TYR A 1 109 ? 0.600 1.597 15.148 1.00 87.62 109 TYR A N 1
ATOM 848 C CA . TYR A 1 109 ? 1.924 1.037 15.388 1.00 87.62 109 TYR A CA 1
ATOM 849 C C . TYR A 1 109 ? 1.809 -0.461 15.713 1.00 87.62 109 TYR A C 1
ATOM 851 O O . TYR A 1 109 ? 2.032 -0.903 16.840 1.00 87.62 109 TYR A O 1
ATOM 859 N N . SER A 1 110 ? 1.304 -1.252 14.765 1.00 87.12 110 SER A N 1
ATOM 860 C CA . SER A 1 110 ? 1.156 -2.712 14.875 1.00 87.12 110 SER A CA 1
ATOM 861 C C . SER A 1 110 ? 1.077 -3.346 13.494 1.00 87.12 110 SER A C 1
ATOM 863 O O . SER A 1 110 ? 0.759 -2.662 12.522 1.00 87.12 110 SER A O 1
ATOM 865 N N . GLY A 1 111 ? 1.366 -4.645 13.432 1.00 85.88 111 GLY A N 1
ATOM 866 C CA . GLY A 1 111 ? 1.255 -5.448 12.221 1.00 85.88 111 GLY A CA 1
ATOM 867 C C . GLY A 1 111 ? -0.181 -5.896 11.957 1.00 85.88 111 GLY A C 1
ATOM 868 O O . GLY A 1 111 ? -0.821 -6.457 12.842 1.00 85.88 111 GLY A O 1
ATOM 869 N N . PHE A 1 112 ? -0.692 -5.690 10.748 1.00 87.81 112 PHE A N 1
ATOM 870 C CA . PHE A 1 112 ? -1.938 -6.317 10.298 1.00 87.81 112 PHE A CA 1
ATOM 871 C C . PHE A 1 112 ? -1.982 -6.418 8.777 1.00 87.81 112 PHE A C 1
ATOM 873 O O . PHE A 1 112 ? -1.288 -5.698 8.069 1.00 87.81 112 PHE A O 1
ATOM 880 N N . ARG A 1 113 ? -2.824 -7.310 8.265 1.00 87.94 113 ARG A N 1
ATOM 881 C CA . ARG A 1 113 ? -3.080 -7.478 6.839 1.00 87.94 113 ARG A CA 1
ATOM 882 C C . ARG A 1 113 ? -4.255 -6.618 6.398 1.00 87.94 113 ARG A C 1
ATOM 884 O O . ARG A 1 113 ? -5.293 -6.608 7.062 1.00 87.94 113 ARG A O 1
ATOM 891 N N . ALA A 1 114 ? -4.096 -5.920 5.283 1.00 87.00 114 ALA A N 1
ATOM 892 C CA . ALA A 1 114 ? -5.140 -5.127 4.646 1.00 87.00 114 ALA A CA 1
ATOM 893 C C . ALA A 1 114 ? -5.069 -5.288 3.124 1.00 87.00 114 ALA A C 1
ATOM 895 O O . ALA A 1 114 ? -3.997 -5.503 2.561 1.00 87.00 114 ALA A O 1
ATOM 896 N N . SER A 1 115 ? -6.214 -5.171 2.453 1.00 84.94 115 SER A N 1
ATOM 897 C CA . SER A 1 115 ? -6.237 -5.169 0.989 1.00 84.94 115 SER A CA 1
ATOM 898 C C . SER A 1 115 ? -5.859 -3.793 0.446 1.00 84.94 115 SER A C 1
ATOM 900 O O . SER A 1 115 ? -6.410 -2.794 0.909 1.00 84.94 115 SER A O 1
ATOM 902 N N . SER A 1 116 ? -5.015 -3.750 -0.587 1.00 78.69 116 SER A N 1
ATOM 903 C CA . SER A 1 116 ? -4.665 -2.524 -1.326 1.00 78.69 116 SER A CA 1
ATOM 904 C C . SER A 1 116 ? -5.864 -1.857 -2.010 1.00 78.69 116 SER A C 1
ATOM 906 O O . SER A 1 116 ? -5.850 -0.671 -2.317 1.00 78.69 116 SER A O 1
ATOM 908 N N . ASN A 1 117 ? -6.971 -2.586 -2.182 1.00 79.81 117 ASN A N 1
ATOM 909 C CA . ASN A 1 117 ? -8.221 -2.017 -2.685 1.00 79.81 117 ASN A CA 1
ATOM 910 C C . ASN A 1 117 ? -8.907 -1.075 -1.674 1.00 79.81 117 ASN A C 1
ATOM 912 O O . ASN A 1 117 ? -9.897 -0.428 -2.012 1.00 79.81 117 ASN A O 1
ATOM 916 N N . GLN A 1 118 ? -8.449 -1.035 -0.419 1.00 83.19 118 GLN A N 1
ATOM 917 C CA . GLN A 1 118 ? -9.036 -0.214 0.638 1.00 83.19 118 GLN A CA 1
ATOM 918 C C . GLN A 1 118 ? -8.241 1.090 0.798 1.00 83.19 118 GLN A C 1
ATOM 920 O O . GLN A 1 118 ? -7.166 1.109 1.383 1.00 83.19 118 GLN A O 1
ATOM 925 N N . GLU A 1 119 ? -8.802 2.219 0.358 1.00 76.50 119 GLU A N 1
ATOM 926 C CA . GLU A 1 119 ? -8.101 3.521 0.313 1.00 76.50 119 GLU A CA 1
ATOM 927 C C . GLU A 1 119 ? -7.840 4.188 1.679 1.00 76.50 119 GLU A C 1
ATOM 929 O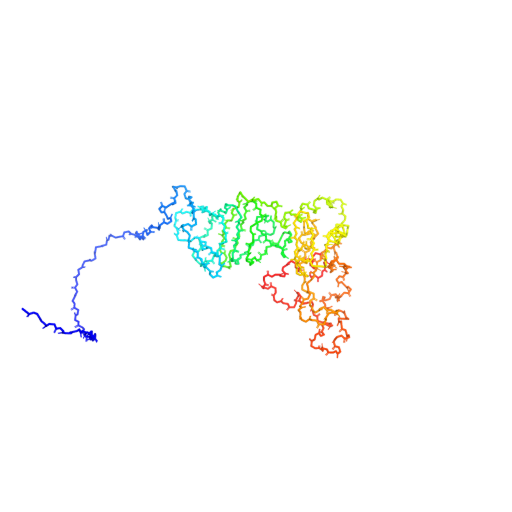 O . GLU A 1 119 ? -7.260 5.270 1.761 1.00 76.50 119 GLU A O 1
ATOM 934 N N . VAL A 1 120 ? -8.294 3.560 2.760 1.00 83.31 120 VAL A N 1
ATOM 935 C CA . VAL A 1 120 ? -8.301 4.115 4.121 1.00 83.31 120 VAL A CA 1
ATOM 936 C C . VAL A 1 120 ? -6.929 4.023 4.782 1.00 83.31 120 VAL A C 1
ATOM 938 O O . VAL A 1 120 ? -6.544 4.889 5.574 1.00 83.31 120 VAL A O 1
ATOM 941 N N . ILE A 1 121 ? -6.204 2.952 4.473 1.00 80.75 121 ILE A N 1
ATOM 942 C CA . ILE A 1 121 ? -4.957 2.580 5.126 1.00 80.75 121 ILE A CA 1
ATOM 943 C C . ILE A 1 121 ? -3.853 2.638 4.082 1.00 80.75 121 ILE A C 1
ATOM 945 O O . ILE A 1 121 ? -4.018 2.171 2.962 1.00 80.75 121 ILE A O 1
ATOM 949 N N . ASN A 1 122 ? -2.737 3.258 4.442 1.00 69.88 122 ASN A N 1
ATOM 950 C CA . ASN A 1 122 ? -1.624 3.432 3.536 1.00 69.88 122 ASN A CA 1
ATOM 951 C C . ASN A 1 122 ? -0.702 2.233 3.573 1.00 69.88 122 ASN A C 1
ATOM 953 O O . ASN A 1 122 ? -0.256 1.829 4.650 1.00 69.88 122 ASN A O 1
ATOM 957 N N . ASN A 1 123 ? -0.328 1.801 2.382 1.00 62.84 123 ASN A N 1
ATOM 958 C CA . ASN A 1 123 ? 0.828 0.975 2.149 1.00 62.84 123 ASN A CA 1
ATOM 959 C C . ASN A 1 123 ? 1.696 1.676 1.110 1.00 62.84 123 ASN A C 1
ATOM 961 O O . ASN A 1 123 ? 1.570 1.408 -0.076 1.00 62.84 123 ASN A O 1
ATOM 965 N N . LEU A 1 124 ? 2.487 2.665 1.535 1.00 60.44 124 LEU A N 1
ATOM 966 C CA . LEU A 1 124 ? 3.281 3.460 0.596 1.00 60.44 124 LEU A CA 1
ATOM 967 C C . LEU A 1 124 ? 4.162 2.566 -0.289 1.00 60.44 124 LEU A C 1
ATOM 969 O O . LEU A 1 124 ? 4.284 2.824 -1.481 1.00 60.44 124 LEU A O 1
ATOM 973 N N . ASP A 1 125 ? 4.705 1.505 0.302 1.00 58.41 125 ASP A N 1
ATOM 974 C CA . ASP A 1 125 ? 5.695 0.640 -0.333 1.00 58.41 125 ASP A CA 1
ATOM 975 C C . ASP A 1 125 ? 5.060 -0.436 -1.221 1.00 58.41 125 ASP A C 1
ATOM 977 O O . ASP A 1 125 ? 5.722 -0.979 -2.105 1.00 58.41 125 ASP A O 1
ATOM 981 N N . CYS A 1 126 ? 3.772 -0.720 -0.989 1.00 58.44 126 CYS A N 1
ATOM 982 C CA . CYS A 1 126 ? 3.094 -1.887 -1.526 1.00 58.44 126 CYS A CA 1
ATOM 983 C C . CYS A 1 126 ? 1.594 -1.605 -1.814 1.00 58.44 126 CYS A C 1
ATOM 985 O O . CYS A 1 126 ? 0.699 -2.153 -1.168 1.00 58.44 126 CYS A O 1
ATOM 987 N N . ASP A 1 127 ? 1.271 -0.671 -2.713 1.00 67.88 127 ASP A N 1
ATOM 988 C CA . ASP A 1 127 ? -0.126 -0.328 -3.059 1.00 67.88 127 ASP A CA 1
ATOM 989 C C . ASP A 1 127 ? -0.579 -0.915 -4.403 1.00 67.88 127 ASP A C 1
ATOM 991 O O . ASP A 1 127 ? -1.357 -0.301 -5.137 1.00 67.88 127 ASP A O 1
ATOM 995 N N . GLN A 1 128 ? -0.092 -2.107 -4.756 1.00 75.25 128 GLN A N 1
ATOM 996 C CA . GLN A 1 128 ? -0.501 -2.750 -6.000 1.00 75.25 128 GLN A CA 1
ATOM 997 C C . GLN A 1 128 ? -1.961 -3.218 -5.906 1.00 75.25 128 GLN A C 1
ATOM 999 O O . GLN A 1 128 ? -2.306 -4.033 -5.056 1.00 75.25 128 GLN A O 1
ATOM 1004 N N . LYS A 1 129 ? -2.854 -2.739 -6.779 1.00 77.06 129 LYS A N 1
ATOM 1005 C CA . LYS A 1 129 ? -4.295 -3.064 -6.731 1.00 77.06 129 LYS A CA 1
ATOM 1006 C C . LYS A 1 129 ? -4.545 -4.580 -6.791 1.00 77.06 129 LYS A C 1
ATOM 1008 O O . LYS A 1 129 ? -4.007 -5.285 -7.643 1.00 77.06 129 LYS A O 1
ATOM 1013 N N . GLY A 1 130 ? -5.419 -5.080 -5.917 1.00 77.06 130 GLY A N 1
ATOM 1014 C CA . GLY A 1 130 ? -5.793 -6.500 -5.863 1.00 77.06 130 GLY A CA 1
ATOM 1015 C C . GLY A 1 130 ? -4.932 -7.380 -4.953 1.00 77.06 130 GLY A C 1
ATOM 1016 O O . GLY A 1 130 ? -5.123 -8.596 -4.946 1.00 77.06 130 GLY A O 1
ATOM 1017 N N . THR A 1 131 ? -4.031 -6.796 -4.167 1.00 78.00 131 THR A N 1
ATOM 1018 C CA . THR A 1 131 ? -3.176 -7.516 -3.217 1.00 78.00 131 THR A CA 1
ATOM 1019 C C . THR A 1 131 ? -3.702 -7.412 -1.788 1.00 78.00 131 THR A C 1
ATOM 1021 O O . THR A 1 131 ? -4.477 -6.514 -1.434 1.00 78.00 131 THR A O 1
ATOM 1024 N N . GLU A 1 132 ? -3.320 -8.383 -0.960 1.00 83.94 132 GLU A N 1
ATOM 1025 C CA . GLU A 1 132 ? -3.419 -8.289 0.493 1.00 83.94 132 GLU A CA 1
ATOM 1026 C C . GLU A 1 132 ? -2.005 -8.193 1.046 1.00 83.94 132 GLU A C 1
ATOM 1028 O O . GLU A 1 132 ? -1.192 -9.100 0.863 1.00 83.94 132 GLU A O 1
ATOM 1033 N N . ASN A 1 133 ? -1.734 -7.097 1.741 1.00 78.25 133 ASN A N 1
ATOM 1034 C CA . ASN A 1 133 ? -0.410 -6.772 2.225 1.00 78.25 133 ASN A CA 1
ATOM 1035 C C . ASN A 1 133 ? -0.383 -6.727 3.736 1.00 78.25 133 ASN A C 1
ATOM 1037 O O . ASN A 1 133 ? -1.352 -6.323 4.381 1.00 78.25 133 ASN A O 1
ATOM 1041 N N . PHE A 1 134 ? 0.754 -7.114 4.298 1.00 82.06 134 PHE A N 1
ATOM 1042 C CA . PHE A 1 134 ? 1.010 -6.937 5.711 1.00 82.06 134 PHE A CA 1
ATOM 1043 C C . PHE A 1 134 ? 1.658 -5.584 5.964 1.00 82.06 134 PHE A C 1
ATOM 1045 O O . PHE A 1 134 ? 2.714 -5.274 5.425 1.00 82.06 134 PHE A O 1
ATOM 1052 N N . LEU A 1 135 ? 1.022 -4.787 6.810 1.00 79.94 135 LEU A N 1
ATOM 1053 C CA . LEU A 1 135 ? 1.420 -3.425 7.105 1.00 79.94 135 LEU A CA 1
ATOM 1054 C C . LEU A 1 135 ? 2.034 -3.378 8.492 1.00 79.94 135 LEU A C 1
ATOM 1056 O O . LEU A 1 135 ? 1.342 -3.590 9.487 1.00 79.94 135 LEU A O 1
ATOM 1060 N N . LEU A 1 136 ? 3.321 -3.055 8.556 1.00 77.75 136 LEU A N 1
ATOM 1061 C CA . LEU A 1 136 ? 3.976 -2.654 9.792 1.00 77.75 136 LEU A CA 1
ATOM 1062 C C . LEU A 1 136 ? 3.846 -1.136 9.928 1.00 77.75 136 LEU A C 1
ATOM 1064 O O . LEU A 1 136 ? 4.269 -0.392 9.051 1.00 77.75 136 LEU A O 1
ATOM 1068 N N . ASN A 1 137 ? 3.280 -0.665 11.039 1.00 78.94 137 ASN A N 1
ATOM 1069 C CA . ASN A 1 137 ? 3.140 0.769 11.337 1.00 78.94 137 ASN A CA 1
ATOM 1070 C C . ASN A 1 137 ? 2.249 1.544 10.353 1.00 78.94 137 ASN A C 1
ATOM 1072 O O . ASN A 1 137 ? 2.558 2.672 9.951 1.00 78.94 137 ASN A O 1
ATOM 1076 N N . ALA A 1 138 ? 1.117 0.944 9.995 1.00 79.88 138 ALA A N 1
ATOM 1077 C CA . ALA A 1 138 ? 0.174 1.489 9.036 1.00 79.88 138 ALA A CA 1
ATOM 1078 C C . ALA A 1 138 ? -0.282 2.922 9.373 1.00 79.88 138 ALA A C 1
ATOM 1080 O O . ALA A 1 138 ? -0.707 3.243 10.493 1.00 79.88 138 ALA A O 1
ATOM 1081 N N . LYS A 1 139 ? -0.248 3.797 8.365 1.00 83.50 139 LYS A N 1
ATOM 1082 C CA . LYS A 1 139 ? -0.778 5.164 8.453 1.00 83.50 139 LYS A CA 1
ATOM 1083 C C . LYS A 1 139 ? -2.202 5.204 7.914 1.00 83.50 139 LYS A C 1
ATOM 1085 O O . LYS A 1 139 ? -2.492 4.590 6.893 1.00 83.50 139 LYS A O 1
ATOM 1090 N N . ILE A 1 140 ? -3.081 5.955 8.568 1.00 84.12 140 ILE A N 1
ATOM 1091 C CA . ILE A 1 140 ? -4.403 6.268 8.022 1.00 84.12 140 ILE A CA 1
ATOM 1092 C C . ILE A 1 140 ? -4.257 7.456 7.068 1.00 84.12 140 ILE A C 1
ATOM 1094 O O . ILE A 1 140 ? -3.641 8.462 7.420 1.00 84.12 140 ILE A O 1
ATOM 1098 N N . VAL A 1 141 ? -4.793 7.320 5.857 1.00 80.75 141 VAL A N 1
ATOM 1099 C CA . VAL A 1 141 ? -4.564 8.261 4.739 1.00 80.75 141 VAL A CA 1
ATOM 1100 C C . VAL A 1 141 ? -5.814 8.657 3.978 1.00 80.75 141 VAL A C 1
ATOM 1102 O O . VAL A 1 141 ? -5.741 9.450 3.044 1.00 80.75 141 VAL A O 1
ATOM 1105 N N . GLY A 1 142 ? -6.965 8.146 4.385 1.00 86.19 142 GLY A N 1
ATOM 1106 C CA . GLY A 1 142 ? -8.234 8.487 3.774 1.00 86.19 142 GLY A CA 1
ATOM 1107 C C . GLY A 1 142 ? -9.378 8.226 4.732 1.00 86.19 142 GLY A C 1
ATOM 1108 O O . GLY A 1 142 ? -9.261 7.433 5.666 1.00 86.19 142 GLY A O 1
ATOM 1109 N N . ASN A 1 143 ? -10.499 8.896 4.487 1.00 89.62 143 ASN A N 1
ATOM 1110 C CA . ASN A 1 143 ? -11.759 8.537 5.123 1.00 89.62 143 ASN A CA 1
ATOM 1111 C C . ASN A 1 143 ? -12.316 7.264 4.478 1.00 89.62 143 ASN A C 1
ATOM 1113 O O . ASN A 1 143 ? -12.120 7.029 3.288 1.00 89.62 143 ASN A O 1
ATOM 1117 N N . GLY A 1 144 ? -13.058 6.466 5.242 1.00 92.12 144 GLY A N 1
ATOM 1118 C CA . GLY A 1 144 ? -13.724 5.276 4.720 1.00 92.12 144 GLY A CA 1
ATOM 1119 C C . GLY A 1 144 ? -13.736 4.122 5.708 1.00 92.12 144 GLY A C 1
ATOM 1120 O O . GLY A 1 144 ? -13.649 4.321 6.919 1.00 92.12 144 GLY A O 1
ATOM 1121 N N . THR A 1 145 ? -13.896 2.906 5.187 1.00 92.94 145 THR A N 1
ATOM 1122 C CA . THR A 1 145 ? -13.894 1.667 5.974 1.00 92.94 145 THR A CA 1
ATOM 1123 C C . THR A 1 145 ? -12.906 0.659 5.401 1.00 92.94 145 THR A C 1
ATOM 1125 O O . THR A 1 145 ? -12.894 0.415 4.198 1.00 92.94 145 THR A O 1
ATOM 1128 N N . ALA A 1 146 ? -12.113 0.058 6.278 1.00 92.06 146 ALA A N 1
ATOM 1129 C CA . ALA A 1 146 ? -11.161 -0.994 5.978 1.00 92.06 146 ALA A CA 1
ATOM 1130 C C . ALA A 1 146 ? -11.433 -2.216 6.861 1.00 92.06 146 ALA A C 1
ATOM 1132 O O . ALA A 1 146 ? -11.684 -2.091 8.060 1.00 92.06 146 ALA A O 1
ATOM 1133 N N . LYS A 1 147 ? -11.383 -3.409 6.272 1.00 93.31 147 LYS A N 1
ATOM 1134 C CA . LYS A 1 147 ? -11.375 -4.670 7.021 1.00 93.31 147 LYS A CA 1
ATOM 1135 C C . LYS A 1 147 ? -9.949 -5.171 7.059 1.00 93.31 147 LYS A C 1
ATOM 1137 O O . LYS A 1 147 ? -9.340 -5.322 6.001 1.00 93.31 147 LYS A O 1
ATOM 1142 N N . VAL A 1 148 ? -9.460 -5.438 8.264 1.00 91.81 148 VAL A N 1
ATOM 1143 C CA . VAL A 1 148 ? -8.081 -5.864 8.481 1.00 91.81 148 VAL A CA 1
ATOM 1144 C C . VAL A 1 148 ? -8.028 -7.146 9.293 1.00 91.81 148 VAL A C 1
ATOM 1146 O O . VAL A 1 148 ? -8.891 -7.398 10.142 1.00 91.81 148 VAL A O 1
ATOM 1149 N N . THR A 1 149 ? -6.994 -7.935 9.033 1.00 91.62 149 THR A N 1
ATOM 1150 C CA . THR A 1 149 ? -6.723 -9.201 9.715 1.00 91.62 149 THR A CA 1
ATOM 1151 C C . THR A 1 149 ? -5.446 -9.050 10.536 1.00 91.62 149 THR A C 1
ATOM 1153 O O . THR A 1 149 ? -4.394 -8.740 9.990 1.00 91.62 149 THR A O 1
ATOM 1156 N N . LEU A 1 150 ? -5.525 -9.236 11.850 1.00 90.56 150 LEU A N 1
ATOM 1157 C CA . LEU A 1 150 ? -4.373 -9.174 12.755 1.00 90.56 150 LEU A CA 1
ATOM 1158 C C . LEU A 1 150 ? -3.414 -10.352 12.526 1.00 90.56 150 LEU A C 1
ATOM 1160 O O . LEU A 1 150 ? -3.768 -11.314 11.839 1.00 90.56 150 LEU A O 1
ATOM 1164 N N . VAL A 1 151 ? -2.215 -10.308 13.119 1.00 87.75 151 VAL A N 1
ATOM 1165 C CA . VAL A 1 151 ? -1.213 -11.382 12.979 1.00 87.75 151 VAL A CA 1
ATOM 1166 C C . VAL A 1 151 ? -1.782 -12.720 13.455 1.00 87.75 151 VAL A C 1
ATOM 1168 O O . VAL A 1 151 ? -1.591 -13.737 12.791 1.00 87.75 151 VAL A O 1
ATOM 1171 N N . ASN A 1 152 ? -2.555 -12.723 14.545 1.00 88.94 152 ASN A N 1
ATOM 1172 C CA . ASN A 1 152 ? -3.227 -13.924 15.056 1.00 88.94 152 ASN A CA 1
ATOM 1173 C C . ASN A 1 152 ? -4.497 -14.352 14.281 1.00 88.94 152 ASN A C 1
ATOM 1175 O O . ASN A 1 152 ? -5.245 -15.211 14.749 1.00 88.94 152 ASN A O 1
ATOM 1179 N N . GLY A 1 153 ? -4.780 -13.754 13.118 1.00 90.19 153 GLY A N 1
ATOM 1180 C CA . GLY A 1 153 ? -5.906 -14.116 12.248 1.00 90.19 153 GLY A CA 1
ATOM 1181 C C . GLY A 1 153 ? -7.255 -13.501 12.637 1.00 90.19 153 GLY A C 1
ATOM 1182 O O . GLY A 1 153 ? -8.243 -13.676 11.921 1.00 90.19 153 GLY A O 1
ATOM 1183 N N . LYS A 1 154 ? -7.335 -12.753 13.743 1.00 92.44 154 LYS A N 1
ATOM 1184 C CA . LYS A 1 154 ? -8.568 -12.056 14.132 1.00 92.44 154 LYS A CA 1
ATOM 1185 C C . LYS A 1 154 ? -8.883 -10.912 13.178 1.00 92.44 154 LYS A C 1
ATOM 1187 O O . LYS A 1 154 ? -7.996 -10.171 12.771 1.00 92.44 154 LYS A O 1
ATOM 1192 N N . GLN A 1 155 ? -10.166 -10.711 12.893 1.00 93.88 155 GLN A N 1
ATOM 1193 C CA . GLN A 1 155 ? -10.623 -9.632 12.018 1.00 93.88 155 GLN A CA 1
ATOM 1194 C C . GLN A 1 155 ? -11.285 -8.498 12.798 1.00 93.88 155 GLN A C 1
ATOM 1196 O O . GLN A 1 155 ? -12.154 -8.725 13.650 1.00 93.88 155 GLN A O 1
ATOM 1201 N N . ILE A 1 156 ? -10.902 -7.270 12.452 1.00 94.38 156 ILE A N 1
ATOM 1202 C CA . ILE A 1 156 ? -11.522 -6.034 12.936 1.00 94.38 156 ILE A CA 1
ATOM 1203 C C . ILE A 1 156 ? -11.865 -5.121 11.756 1.00 94.38 156 ILE A C 1
ATOM 1205 O O . ILE A 1 156 ? -11.338 -5.256 10.651 1.00 94.38 156 ILE A O 1
ATOM 1209 N N . THR A 1 157 ? -12.775 -4.184 11.994 1.00 95.75 157 THR A N 1
ATOM 1210 C CA . THR A 1 157 ? -13.112 -3.125 11.040 1.00 95.75 157 THR A CA 1
ATOM 1211 C C . THR A 1 157 ? -12.532 -1.807 11.531 1.00 95.75 157 THR A C 1
ATOM 1213 O O . THR A 1 157 ? -12.743 -1.420 12.677 1.00 95.75 157 THR A O 1
ATOM 1216 N N . ILE A 1 158 ? -11.815 -1.115 10.658 1.00 94.44 158 ILE A N 1
ATOM 1217 C CA . ILE A 1 158 ? -11.297 0.232 10.867 1.00 94.44 158 ILE A CA 1
ATOM 1218 C C . ILE A 1 158 ? -12.177 1.185 10.071 1.00 94.44 158 ILE A C 1
ATOM 1220 O O . ILE A 1 158 ? -12.407 0.985 8.883 1.00 94.44 158 ILE A O 1
ATOM 1224 N N . VAL A 1 159 ? -12.670 2.230 10.718 1.00 95.12 159 VAL A N 1
ATOM 1225 C CA . VAL A 1 159 ? -13.412 3.310 10.072 1.00 95.12 159 VAL A CA 1
ATOM 1226 C C . VAL A 1 159 ? -12.677 4.605 10.346 1.00 95.12 159 VAL A C 1
ATOM 1228 O O . VAL A 1 159 ? -12.316 4.875 11.484 1.00 95.12 159 VAL A O 1
ATOM 1231 N N . VAL A 1 160 ? -12.483 5.423 9.322 1.00 92.75 160 VAL A N 1
ATOM 1232 C CA . VAL A 1 160 ? -11.828 6.726 9.449 1.00 92.75 160 VAL A CA 1
ATOM 1233 C C . VAL A 1 160 ? -12.796 7.794 8.989 1.00 92.75 160 VAL A C 1
ATOM 1235 O O . VAL A 1 160 ? -13.419 7.665 7.931 1.00 92.75 160 VAL A O 1
ATOM 1238 N N . ARG A 1 161 ? -12.953 8.830 9.810 1.00 92.69 161 ARG A N 1
ATOM 1239 C CA . ARG A 1 161 ? -13.825 9.976 9.537 1.00 92.69 161 ARG A CA 1
ATOM 1240 C C . ARG A 1 161 ? -13.125 11.255 9.956 1.00 92.69 161 ARG A C 1
ATOM 1242 O O . ARG A 1 161 ? -12.280 11.221 10.844 1.00 92.69 161 ARG A O 1
ATOM 1249 N N . ASN A 1 162 ? -13.526 12.372 9.355 1.00 90.31 162 ASN A N 1
ATOM 1250 C CA . ASN A 1 162 ? -12.998 13.705 9.654 1.00 90.31 162 ASN A CA 1
ATOM 1251 C C . ASN A 1 162 ? -11.471 13.821 9.483 1.00 90.31 162 ASN A C 1
ATOM 1253 O O . ASN A 1 162 ? -10.843 14.682 10.087 1.00 90.31 162 ASN A O 1
ATOM 1257 N N . PHE A 1 163 ? -10.873 12.959 8.656 1.00 88.06 163 PHE A N 1
ATOM 1258 C CA . PHE A 1 163 ? -9.491 13.093 8.222 1.00 88.06 163 PHE A CA 1
ATOM 1259 C C . PHE A 1 163 ? -9.420 14.050 7.030 1.00 88.06 163 PHE A C 1
ATOM 1261 O O . PHE A 1 163 ? -10.163 13.871 6.065 1.00 88.06 163 PHE A O 1
ATOM 1268 N N . ASP A 1 164 ? -8.527 15.036 7.078 1.00 88.19 164 ASP A N 1
ATOM 1269 C CA . ASP A 1 164 ? -8.195 15.875 5.926 1.00 88.19 164 ASP A CA 1
ATOM 1270 C C . ASP A 1 164 ? -6.988 15.272 5.180 1.00 88.19 164 ASP A C 1
ATOM 1272 O O . ASP A 1 164 ? -5.854 15.367 5.665 1.00 88.19 164 ASP A O 1
ATOM 1276 N N . PRO A 1 165 ? -7.198 14.626 4.014 1.00 80.81 165 PRO A N 1
ATOM 1277 C CA . PRO A 1 165 ? -6.122 13.982 3.274 1.00 80.81 165 PRO A CA 1
ATOM 1278 C C . PRO A 1 165 ? -5.301 14.954 2.424 1.00 80.81 165 PRO A C 1
ATOM 1280 O O . PRO A 1 165 ? -4.282 14.530 1.876 1.00 80.81 165 PRO A O 1
ATOM 1283 N N . THR A 1 166 ? -5.716 16.221 2.287 1.00 81.50 166 THR A N 1
ATOM 1284 C CA . THR A 1 166 ? -5.190 17.137 1.260 1.00 81.50 166 THR A CA 1
ATOM 1285 C C . THR A 1 166 ? -3.681 17.344 1.348 1.00 81.50 166 THR A C 1
ATOM 1287 O O . THR A 1 166 ? -3.025 17.482 0.319 1.00 81.50 166 THR A O 1
ATOM 1290 N N . ASN A 1 167 ? -3.104 17.289 2.548 1.00 77.94 167 ASN A N 1
ATOM 1291 C CA . ASN A 1 167 ? -1.665 17.431 2.761 1.00 77.94 167 ASN A CA 1
ATOM 1292 C C . ASN A 1 167 ? -0.949 16.094 3.036 1.00 77.94 167 ASN A C 1
ATOM 1294 O O . ASN A 1 167 ? -0.018 16.029 3.840 1.00 77.94 167 ASN A O 1
ATOM 1298 N N . THR A 1 168 ? -1.405 15.000 2.423 1.00 85.06 168 THR A N 1
ATOM 1299 C CA . THR A 1 168 ? -0.687 13.715 2.444 1.00 85.06 168 THR A CA 1
ATOM 1300 C C . THR A 1 168 ? 0.013 13.447 1.120 1.00 85.06 168 THR A C 1
ATOM 1302 O O . THR A 1 168 ? -0.529 13.758 0.060 1.00 85.06 168 THR A O 1
ATOM 1305 N N . LEU A 1 169 ? 1.183 12.798 1.179 1.00 86.38 169 LEU A N 1
ATOM 1306 C CA . LEU A 1 169 ? 1.912 12.347 -0.010 1.00 86.38 169 LEU A CA 1
ATOM 1307 C C . LEU A 1 169 ? 1.014 11.511 -0.930 1.00 86.38 169 LEU A C 1
ATOM 1309 O O . LEU A 1 169 ? 0.886 11.823 -2.105 1.00 86.38 169 LEU A O 1
ATOM 1313 N N . ARG A 1 170 ? 0.300 10.524 -0.372 1.00 86.62 170 ARG A N 1
ATOM 1314 C CA . ARG A 1 170 ? -0.623 9.654 -1.118 1.00 86.62 170 ARG A CA 1
ATOM 1315 C C . ARG A 1 170 ? -1.669 10.439 -1.908 1.00 86.62 170 ARG A C 1
ATOM 1317 O O . ARG A 1 170 ? -1.895 10.151 -3.082 1.00 86.62 170 ARG A O 1
ATOM 1324 N N . TYR A 1 171 ? -2.316 11.409 -1.262 1.00 87.88 171 TYR A N 1
ATOM 1325 C CA . TYR A 1 171 ? -3.314 12.249 -1.917 1.00 87.88 171 TYR A CA 1
ATOM 1326 C C . TYR A 1 171 ? -2.695 13.063 -3.053 1.00 87.88 171 TYR A C 1
ATOM 1328 O O . TYR A 1 171 ? -3.267 13.105 -4.139 1.00 87.88 171 TYR A O 1
ATOM 1336 N N . GLN A 1 172 ? -1.526 13.671 -2.830 1.00 91.88 172 GLN A N 1
ATOM 1337 C CA . GLN A 1 172 ? -0.860 14.457 -3.866 1.00 91.88 172 GLN A CA 1
ATOM 1338 C C . GLN A 1 172 ? -0.376 13.588 -5.029 1.00 91.88 172 GLN A C 1
ATOM 1340 O O . GLN A 1 172 ? -0.622 13.960 -6.170 1.00 91.88 172 GLN A O 1
ATOM 1345 N N . CYS A 1 173 ? 0.200 12.409 -4.770 1.00 92.62 173 CYS A N 1
ATOM 1346 C CA . CYS A 1 173 ? 0.549 11.435 -5.807 1.00 92.62 173 CYS A CA 1
ATOM 1347 C C . CYS A 1 173 ? -0.669 11.110 -6.678 1.00 92.62 173 CYS A C 1
ATOM 1349 O O . CYS A 1 173 ? -0.610 11.237 -7.896 1.00 92.62 173 CYS A O 1
ATOM 1351 N N . ARG A 1 174 ? -1.805 10.757 -6.063 1.00 91.06 174 ARG A N 1
ATOM 1352 C CA . ARG A 1 174 ? -3.039 10.443 -6.799 1.00 91.06 174 ARG A CA 1
ATOM 1353 C C . ARG A 1 174 ? -3.564 11.632 -7.595 1.00 91.06 174 ARG A C 1
ATOM 1355 O O . ARG A 1 174 ? -3.955 11.474 -8.746 1.00 91.06 174 ARG A O 1
ATOM 1362 N N . LYS A 1 175 ? -3.602 12.810 -6.971 1.00 94.19 175 LYS A N 1
ATOM 1363 C CA . LYS A 1 175 ? -4.067 14.041 -7.609 1.00 94.19 175 LYS A CA 1
ATOM 1364 C C . LYS A 1 175 ? -3.238 14.334 -8.861 1.00 94.19 175 LYS A C 1
ATOM 1366 O O . LYS A 1 175 ? -3.816 14.488 -9.927 1.00 94.19 175 LYS A O 1
ATOM 1371 N N . VAL A 1 176 ? -1.912 14.350 -8.728 1.00 96.62 176 VAL A N 1
ATOM 1372 C CA . VAL A 1 176 ? -0.982 14.596 -9.836 1.00 96.62 176 VAL A CA 1
ATOM 1373 C C . VAL A 1 176 ? -1.157 13.554 -10.935 1.00 96.62 176 VAL A C 1
ATOM 1375 O O . VAL A 1 176 ? -1.291 13.919 -12.096 1.00 96.62 176 VAL A O 1
ATOM 1378 N N . VAL A 1 177 ? -1.218 12.264 -10.592 1.00 96.88 177 VAL A N 1
ATOM 1379 C CA . VAL A 1 177 ? -1.406 11.188 -11.580 1.00 96.88 177 VAL A CA 1
ATOM 1380 C C . VAL A 1 177 ? -2.685 11.383 -12.394 1.00 96.88 177 VAL A C 1
ATOM 1382 O O . VAL A 1 177 ? -2.644 11.263 -13.617 1.00 96.88 177 VAL A O 1
ATOM 1385 N N . ASN A 1 178 ? -3.792 11.753 -11.747 1.00 96.56 178 ASN A N 1
ATOM 1386 C CA . ASN A 1 178 ? -5.058 12.043 -12.426 1.00 96.56 178 ASN A CA 1
ATOM 1387 C C . ASN A 1 178 ? -5.006 13.308 -13.304 1.00 96.56 178 ASN A C 1
ATOM 1389 O O . ASN A 1 178 ? -5.842 13.468 -14.189 1.00 96.56 178 ASN A O 1
ATOM 1393 N N . GLU A 1 179 ? -4.068 14.223 -13.046 1.00 97.75 179 GLU A N 1
ATOM 1394 C CA . GLU A 1 179 ? -3.857 15.435 -13.846 1.00 97.75 179 GLU A CA 1
ATOM 1395 C C . GLU A 1 179 ? -2.958 15.169 -15.064 1.00 97.75 179 GLU A C 1
ATOM 1397 O O . GLU A 1 179 ? -3.181 15.757 -16.124 1.00 97.75 179 GLU A O 1
ATOM 1402 N N . ILE A 1 180 ? -1.956 14.290 -14.934 1.00 98.06 180 ILE A N 1
ATOM 1403 C CA . ILE A 1 180 ? -0.932 14.069 -15.970 1.00 98.06 180 ILE A CA 1
ATOM 1404 C C . ILE A 1 180 ? -1.153 12.801 -16.806 1.00 98.06 180 ILE A C 1
ATOM 1406 O O . ILE A 1 180 ? -0.573 12.677 -17.883 1.00 98.06 180 ILE A O 1
ATOM 1410 N N . THR A 1 181 ? -1.992 11.865 -16.354 1.00 98.19 181 THR A N 1
ATOM 1411 C CA . THR A 1 181 ? -2.296 10.610 -17.064 1.00 98.19 181 THR A CA 1
ATOM 1412 C C . THR A 1 181 ? -3.795 10.441 -17.324 1.00 98.19 181 THR A C 1
ATOM 1414 O O . THR A 1 181 ? -4.621 11.150 -16.756 1.00 98.19 181 THR A O 1
ATOM 1417 N N . ASN A 1 182 ? -4.163 9.515 -18.216 1.00 96.69 182 ASN A N 1
ATOM 1418 C CA . ASN A 1 182 ? -5.550 9.083 -18.411 1.00 96.69 182 ASN A CA 1
ATOM 1419 C C . ASN A 1 182 ? -5.625 7.673 -19.028 1.00 96.69 182 ASN A C 1
ATOM 1421 O O . ASN A 1 182 ? -4.626 7.156 -19.534 1.00 96.69 182 ASN A O 1
ATOM 1425 N N . ASP A 1 183 ? -6.827 7.092 -19.047 1.00 94.19 183 ASP A N 1
ATOM 1426 C CA . ASP A 1 183 ? -7.091 5.713 -19.490 1.00 94.19 183 ASP A CA 1
ATOM 1427 C C . ASP A 1 183 ? -6.780 5.442 -20.972 1.00 94.19 183 ASP A C 1
ATOM 1429 O O . ASP A 1 183 ? -6.631 4.289 -21.364 1.00 94.19 183 ASP A O 1
ATOM 1433 N N . SER A 1 184 ? -6.669 6.476 -21.816 1.00 95.94 184 SER A N 1
ATOM 1434 C CA . SER A 1 184 ? -6.319 6.304 -23.236 1.00 95.94 184 SER A CA 1
ATOM 1435 C C . SER A 1 184 ? -4.812 6.179 -23.484 1.00 95.94 184 SER A C 1
ATOM 1437 O O . SER A 1 184 ? -4.395 5.806 -24.581 1.00 95.94 184 SER A O 1
ATOM 1439 N N . MET A 1 185 ? -3.984 6.501 -22.485 1.00 97.69 185 MET A N 1
ATOM 1440 C CA . MET A 1 185 ? -2.535 6.355 -22.578 1.00 97.69 185 MET A CA 1
ATOM 1441 C C . MET A 1 185 ? -2.131 4.884 -22.426 1.00 97.69 185 MET A C 1
ATOM 1443 O O . MET A 1 185 ? -2.592 4.204 -21.514 1.00 97.69 185 MET A O 1
ATOM 1447 N N . SER A 1 186 ? -1.203 4.418 -23.265 1.00 97.19 186 SER A N 1
ATOM 1448 C CA . SER A 1 186 ? -0.496 3.144 -23.049 1.00 97.19 186 SER A CA 1
ATOM 1449 C C . SER A 1 186 ? 0.295 3.163 -21.738 1.00 97.19 186 SER A C 1
ATOM 1451 O O . SER A 1 186 ? 0.775 4.237 -21.353 1.00 97.19 186 SER A O 1
ATOM 1453 N N . ASP A 1 187 ? 0.561 1.999 -21.144 1.00 97.25 187 ASP A N 1
ATOM 1454 C CA . ASP A 1 187 ? 1.358 1.875 -19.914 1.00 97.25 187 ASP A CA 1
ATOM 1455 C C . ASP A 1 187 ? 2.716 2.567 -20.053 1.00 97.25 187 ASP A C 1
ATOM 1457 O O . ASP A 1 187 ? 3.090 3.391 -19.220 1.00 97.25 187 ASP A O 1
ATOM 1461 N N . MET A 1 188 ? 3.411 2.339 -21.172 1.00 96.56 188 MET A N 1
ATOM 1462 C CA . MET A 1 188 ? 4.700 2.974 -21.460 1.00 96.56 188 MET A CA 1
ATOM 1463 C C . MET A 1 188 ? 4.622 4.508 -21.437 1.00 96.56 188 MET A C 1
ATOM 1465 O O . MET A 1 188 ? 5.536 5.189 -20.971 1.00 96.56 188 MET A O 1
ATOM 1469 N N . LYS A 1 189 ? 3.521 5.082 -21.933 1.00 97.50 189 LYS A N 1
ATOM 1470 C CA . LYS A 1 189 ? 3.333 6.537 -21.939 1.00 97.50 189 LYS A CA 1
ATOM 1471 C C . LYS A 1 189 ? 3.056 7.058 -20.531 1.00 97.50 189 LYS A C 1
ATOM 1473 O O . LYS A 1 189 ? 3.645 8.069 -20.164 1.00 97.50 189 LYS A O 1
ATOM 1478 N N . LYS A 1 190 ? 2.225 6.358 -19.750 1.00 97.75 190 LYS A N 1
ATOM 1479 C CA . LYS A 1 190 ? 1.959 6.687 -18.340 1.00 97.75 190 LYS A CA 1
ATOM 1480 C C . LYS A 1 190 ? 3.253 6.680 -17.525 1.00 97.75 190 LYS A C 1
ATOM 1482 O O . LYS A 1 190 ? 3.516 7.642 -16.811 1.00 97.75 190 LYS A O 1
ATOM 1487 N N . VAL A 1 191 ? 4.081 5.645 -17.698 1.00 96.88 191 VAL A N 1
ATOM 1488 C CA . VAL A 1 191 ? 5.373 5.507 -17.012 1.00 96.88 191 VAL A CA 1
ATOM 1489 C C . VAL A 1 191 ? 6.294 6.677 -17.329 1.00 96.88 191 VAL A C 1
ATOM 1491 O O . VAL A 1 191 ? 6.707 7.376 -16.409 1.00 96.88 191 VAL A O 1
ATOM 1494 N N . ASN A 1 192 ? 6.556 6.947 -18.612 1.00 96.12 192 ASN A N 1
ATOM 1495 C CA . ASN A 1 192 ? 7.429 8.061 -18.995 1.00 96.12 192 ASN A CA 1
ATOM 1496 C C . ASN A 1 192 ? 6.893 9.404 -18.483 1.00 96.12 192 ASN A C 1
ATOM 1498 O O . ASN A 1 192 ? 7.645 10.176 -17.914 1.00 96.12 192 ASN A O 1
ATOM 1502 N N . THR A 1 193 ? 5.586 9.662 -18.599 1.00 97.31 193 THR A N 1
ATOM 1503 C CA . THR A 1 193 ? 4.992 10.913 -18.107 1.00 97.31 193 THR A CA 1
ATOM 1504 C C . THR A 1 193 ? 5.123 11.086 -16.590 1.00 97.31 193 THR A C 1
ATOM 1506 O O . THR A 1 193 ? 5.323 12.207 -16.126 1.00 97.31 193 THR A O 1
ATOM 1509 N N . ILE A 1 194 ? 5.042 10.005 -15.813 1.00 97.00 194 ILE A N 1
ATOM 1510 C CA . ILE A 1 194 ? 5.254 10.050 -14.360 1.00 97.00 194 ILE A CA 1
ATOM 1511 C C . ILE A 1 194 ? 6.730 10.286 -14.017 1.00 97.00 194 ILE A C 1
ATOM 1513 O O . ILE A 1 194 ? 7.014 11.104 -13.145 1.00 97.00 194 ILE A O 1
ATOM 1517 N N . LEU A 1 195 ? 7.661 9.614 -14.700 1.00 95.56 195 LEU A N 1
ATOM 1518 C CA . LEU A 1 195 ? 9.097 9.821 -14.484 1.00 95.56 195 LEU A CA 1
ATOM 1519 C C . LEU A 1 195 ? 9.524 11.241 -14.881 1.00 95.56 195 LEU A C 1
ATOM 1521 O O . LEU A 1 195 ? 10.170 11.917 -14.085 1.00 95.56 195 LEU A O 1
ATOM 1525 N N . ASP A 1 196 ? 9.071 11.732 -16.039 1.00 95.12 196 ASP A N 1
ATOM 1526 C CA . ASP A 1 196 ? 9.295 13.111 -16.491 1.00 95.12 196 ASP A CA 1
ATOM 1527 C C . ASP A 1 196 ? 8.791 14.113 -15.440 1.00 95.12 196 ASP A C 1
ATOM 1529 O O . ASP A 1 196 ? 9.510 15.037 -15.067 1.00 95.12 196 ASP A O 1
ATOM 1533 N N . TYR A 1 197 ? 7.590 13.898 -14.882 1.00 95.94 197 TYR A N 1
ATOM 1534 C CA . TYR A 1 197 ? 7.064 14.744 -13.809 1.00 95.94 197 TYR A CA 1
ATOM 1535 C C . TYR A 1 197 ? 7.987 14.763 -12.585 1.00 95.94 197 TYR A C 1
ATOM 1537 O O . TYR A 1 197 ? 8.286 15.837 -12.064 1.00 95.94 197 TYR A O 1
ATOM 1545 N N . ILE A 1 198 ? 8.439 13.596 -12.120 1.00 93.88 198 ILE A N 1
ATOM 1546 C CA . ILE A 1 198 ? 9.326 13.481 -10.955 1.00 93.88 198 ILE A CA 1
ATOM 1547 C C . ILE A 1 198 ? 10.643 14.229 -11.203 1.00 93.88 198 ILE A C 1
ATOM 1549 O O . ILE A 1 198 ? 11.088 14.988 -10.339 1.00 93.88 198 ILE A O 1
ATOM 1553 N N . VAL A 1 199 ? 11.234 14.062 -12.387 1.00 91.38 199 VAL A N 1
ATOM 1554 C CA . VAL A 1 199 ? 12.480 14.728 -12.787 1.00 91.38 199 VAL A CA 1
ATOM 1555 C C . VAL A 1 199 ? 12.302 16.244 -12.896 1.00 91.38 199 VAL A C 1
ATOM 1557 O O . VAL A 1 199 ? 13.147 16.987 -12.401 1.00 91.38 199 VAL A O 1
ATOM 1560 N N . ASP A 1 200 ? 11.201 16.715 -13.479 1.00 93.06 200 ASP A N 1
ATOM 1561 C CA . ASP A 1 200 ? 10.922 18.145 -13.661 1.00 93.06 200 ASP A CA 1
ATOM 1562 C C . ASP A 1 200 ? 10.605 18.871 -12.343 1.00 93.06 200 ASP A C 1
ATOM 1564 O O . ASP A 1 200 ? 10.752 20.092 -12.253 1.00 93.06 200 ASP A O 1
ATOM 1568 N N . HIS A 1 201 ? 10.180 18.136 -11.309 1.00 93.62 201 HIS A N 1
ATOM 1569 C CA . HIS A 1 201 ? 9.766 18.692 -10.016 1.00 93.62 201 HIS A CA 1
ATOM 1570 C C . HIS A 1 201 ? 10.741 18.377 -8.870 1.00 93.62 201 HIS A C 1
ATOM 1572 O O . HIS A 1 201 ? 10.405 18.583 -7.695 1.00 93.62 201 HIS A O 1
ATOM 1578 N N . ARG A 1 202 ? 11.958 17.909 -9.185 1.00 90.81 202 ARG A N 1
ATOM 1579 C CA . ARG A 1 202 ? 13.038 17.755 -8.202 1.00 90.81 202 ARG A CA 1
ATOM 1580 C C . ARG A 1 202 ? 13.819 19.060 -8.031 1.00 90.81 202 ARG A C 1
ATOM 1582 O O . ARG A 1 202 ? 14.376 19.603 -8.980 1.00 90.81 202 ARG A O 1
ATOM 1589 N N . ASP A 1 203 ? 13.908 19.541 -6.795 1.00 87.75 203 ASP A N 1
ATOM 1590 C CA . ASP A 1 203 ? 14.751 20.684 -6.424 1.00 87.75 203 ASP A CA 1
ATOM 1591 C C . ASP A 1 203 ? 16.228 20.266 -6.325 1.00 87.75 203 ASP A C 1
ATOM 1593 O O . ASP A 1 203 ? 17.148 21.045 -6.582 1.00 87.75 203 ASP A O 1
ATOM 1597 N N . SER A 1 204 ? 16.469 19.023 -5.908 1.00 87.12 204 SER A N 1
ATOM 1598 C CA . SER A 1 204 ? 17.777 18.374 -5.889 1.00 87.12 204 SER A CA 1
ATOM 1599 C C . SER A 1 204 ? 17.597 16.858 -5.885 1.00 87.12 204 SER A C 1
ATOM 1601 O O . SER A 1 204 ? 16.479 16.370 -5.757 1.00 87.12 204 SER A O 1
ATOM 1603 N N . HIS A 1 205 ? 18.691 16.098 -5.970 1.00 79.88 205 HIS A N 1
ATOM 1604 C CA . HIS A 1 205 ? 18.611 14.634 -5.996 1.00 79.88 205 HIS A CA 1
ATOM 1605 C C . HIS A 1 205 ? 17.792 14.043 -4.834 1.00 79.88 205 HIS A C 1
ATOM 1607 O O . HIS A 1 205 ? 17.071 13.091 -5.052 1.00 79.88 205 HIS A O 1
ATOM 1613 N N . TYR A 1 206 ? 17.796 14.651 -3.641 1.00 85.69 206 TYR A N 1
ATOM 1614 C CA . TYR A 1 206 ? 17.053 14.149 -2.471 1.00 85.69 206 TYR A CA 1
ATOM 1615 C C . TYR A 1 206 ? 15.768 14.926 -2.152 1.00 85.69 206 TYR A C 1
ATOM 1617 O O . TYR A 1 206 ? 15.150 14.707 -1.110 1.00 85.69 206 TYR A O 1
ATOM 1625 N N . LYS A 1 207 ? 15.388 15.900 -2.984 1.00 91.31 207 LYS A N 1
ATOM 1626 C CA . LYS A 1 207 ? 14.263 16.796 -2.701 1.00 91.31 207 LYS A CA 1
ATOM 1627 C C . LYS A 1 207 ? 13.391 16.955 -3.927 1.00 91.31 207 LYS A C 1
ATOM 1629 O O . LYS A 1 207 ? 13.857 17.463 -4.941 1.00 91.31 207 LYS A O 1
ATOM 1634 N N . LEU A 1 208 ? 12.120 16.605 -3.793 1.00 92.25 208 LEU A N 1
ATOM 1635 C CA . LEU A 1 208 ? 11.133 16.751 -4.853 1.00 92.25 208 LEU A CA 1
ATOM 1636 C C . LEU A 1 208 ? 9.789 17.222 -4.313 1.00 92.25 208 LEU A C 1
ATOM 1638 O O . LEU A 1 208 ? 9.450 17.006 -3.146 1.00 92.25 208 LEU A O 1
ATOM 1642 N N . ASN A 1 209 ? 9.021 17.859 -5.186 1.00 92.94 209 ASN A N 1
ATOM 1643 C CA . ASN A 1 209 ? 7.679 18.327 -4.888 1.00 92.94 209 ASN A CA 1
ATOM 1644 C C . ASN A 1 209 ? 6.666 17.480 -5.662 1.00 92.94 209 ASN A C 1
ATOM 1646 O O . ASN A 1 209 ? 6.718 17.409 -6.885 1.00 92.94 209 ASN A O 1
ATOM 1650 N N . ILE A 1 210 ? 5.720 16.863 -4.952 1.00 94.12 210 ILE A N 1
ATOM 1651 C CA . ILE A 1 210 ? 4.565 16.196 -5.563 1.00 94.12 210 ILE A CA 1
ATOM 1652 C C . ILE A 1 210 ? 3.339 17.051 -5.260 1.00 94.12 210 ILE A C 1
ATOM 1654 O O . ILE A 1 210 ? 2.879 17.119 -4.116 1.00 94.12 210 ILE A O 1
ATOM 1658 N N . GLY A 1 211 ? 2.836 17.755 -6.274 1.00 92.50 211 GLY A N 1
ATOM 1659 C CA . GLY A 1 211 ? 1.802 18.771 -6.095 1.00 92.50 211 GLY A CA 1
ATOM 1660 C C . GLY A 1 211 ? 2.232 19.821 -5.064 1.00 92.50 211 GLY A C 1
ATOM 1661 O O . GLY A 1 211 ? 3.207 20.537 -5.269 1.00 92.50 211 GLY A O 1
ATOM 1662 N N . THR A 1 212 ? 1.513 19.918 -3.942 1.00 91.38 212 THR A N 1
ATOM 1663 C CA . THR A 1 212 ? 1.857 20.841 -2.839 1.00 91.38 212 THR A CA 1
ATOM 1664 C C . THR A 1 212 ? 2.657 20.195 -1.705 1.00 91.38 212 THR A C 1
ATOM 1666 O O . THR A 1 212 ? 2.897 20.848 -0.690 1.00 91.38 212 THR A O 1
ATOM 1669 N N . TYR A 1 213 ? 3.017 18.914 -1.816 1.00 90.75 213 TYR A N 1
ATOM 1670 C CA . TYR A 1 213 ? 3.721 18.183 -0.764 1.00 90.75 213 TYR A CA 1
ATOM 1671 C C . TYR A 1 213 ? 5.221 18.129 -1.050 1.00 90.75 213 TYR A C 1
ATOM 1673 O O . TYR A 1 213 ? 5.650 17.632 -2.091 1.00 90.75 213 TYR A O 1
ATOM 1681 N N . HIS A 1 214 ? 6.011 18.624 -0.097 1.00 92.06 214 HIS A N 1
ATOM 1682 C CA . HIS A 1 214 ? 7.468 18.619 -0.171 1.00 92.06 214 HIS A CA 1
ATOM 1683 C C . HIS A 1 214 ? 8.031 17.322 0.413 1.00 92.06 214 HIS A C 1
ATOM 1685 O O . HIS A 1 214 ? 7.745 16.972 1.563 1.00 92.06 214 HIS A O 1
ATOM 1691 N N . VAL A 1 215 ? 8.851 16.625 -0.367 1.00 90.12 215 VAL A N 1
ATOM 1692 C CA . VAL A 1 215 ? 9.481 15.363 0.012 1.00 90.12 215 VAL A CA 1
ATOM 1693 C C . VAL A 1 215 ? 10.987 15.571 0.143 1.00 90.12 215 VAL A C 1
ATOM 1695 O O . VAL A 1 215 ? 11.627 16.106 -0.757 1.00 90.12 215 VAL A O 1
ATOM 1698 N N . ASN A 1 216 ? 11.555 15.107 1.256 1.00 91.12 216 ASN A N 1
ATOM 1699 C CA . ASN A 1 216 ? 12.994 14.933 1.431 1.00 91.12 216 ASN A CA 1
ATOM 1700 C C . ASN A 1 216 ? 13.255 13.438 1.620 1.00 91.12 216 ASN A C 1
ATOM 1702 O O . ASN A 1 216 ? 12.819 12.872 2.626 1.00 91.12 216 ASN A O 1
ATOM 1706 N N . THR A 1 217 ? 13.865 12.792 0.633 1.00 87.38 217 THR A N 1
ATOM 1707 C CA . THR A 1 217 ? 13.953 11.333 0.589 1.00 87.38 217 THR A CA 1
ATOM 1708 C C . THR A 1 217 ? 15.164 10.831 -0.185 1.00 87.38 217 THR A C 1
ATOM 1710 O O . THR A 1 217 ? 15.811 11.605 -0.876 1.00 87.38 217 THR A O 1
ATOM 1713 N N . ASP A 1 218 ? 15.466 9.545 -0.029 1.00 86.69 218 ASP A N 1
ATOM 1714 C CA . ASP A 1 218 ? 16.507 8.794 -0.727 1.00 86.69 218 ASP A CA 1
ATOM 1715 C C . ASP A 1 218 ? 15.886 7.796 -1.726 1.00 86.69 218 ASP A C 1
ATOM 1717 O O . ASP A 1 218 ? 14.683 7.847 -2.001 1.00 86.69 218 ASP A O 1
ATOM 1721 N N . CYS A 1 219 ? 16.695 6.872 -2.258 1.00 85.31 219 CYS A N 1
ATOM 1722 C CA . CYS A 1 219 ? 16.247 5.841 -3.201 1.00 85.31 219 CYS A CA 1
ATOM 1723 C C . CYS A 1 219 ? 15.019 5.047 -2.718 1.00 85.31 219 CYS A C 1
ATOM 1725 O O . CYS A 1 219 ? 14.186 4.655 -3.538 1.00 85.31 219 CYS A O 1
ATOM 1727 N N . THR A 1 220 ? 14.861 4.862 -1.399 1.00 84.69 220 THR A N 1
ATOM 1728 C CA . THR A 1 220 ? 13.696 4.197 -0.803 1.00 84.69 220 THR A CA 1
ATOM 1729 C C . THR A 1 220 ? 12.442 4.983 -1.127 1.00 84.69 220 THR A C 1
ATOM 1731 O O . THR A 1 220 ? 11.527 4.453 -1.749 1.00 84.69 220 THR A O 1
ATOM 1734 N N . GLY A 1 221 ? 12.393 6.266 -0.760 1.00 87.31 221 GLY A N 1
ATOM 1735 C CA . GLY A 1 221 ? 11.168 7.034 -0.945 1.00 87.31 221 GLY A CA 1
ATOM 1736 C C . GLY A 1 221 ? 10.917 7.460 -2.384 1.00 87.31 221 GLY A C 1
ATOM 1737 O O . GLY A 1 221 ? 9.751 7.598 -2.743 1.00 87.31 221 GLY A O 1
ATOM 1738 N N . TYR A 1 222 ? 11.940 7.584 -3.237 1.00 90.00 222 TYR A N 1
ATOM 1739 C CA . TYR A 1 222 ? 11.701 7.679 -4.682 1.00 90.00 222 TYR A CA 1
ATOM 1740 C C . TYR A 1 222 ? 11.032 6.420 -5.216 1.00 90.00 222 TYR A C 1
ATOM 1742 O O . TYR A 1 222 ? 9.992 6.518 -5.867 1.00 90.00 222 TYR A O 1
ATOM 1750 N N . SER A 1 223 ? 11.553 5.244 -4.866 1.00 89.44 223 SER A N 1
ATOM 1751 C CA . SER A 1 223 ? 10.961 3.972 -5.286 1.00 89.44 223 SER A CA 1
ATOM 1752 C C . SER A 1 223 ? 9.521 3.823 -4.789 1.00 89.44 223 SER A C 1
ATOM 1754 O O . SER A 1 223 ? 8.639 3.390 -5.532 1.00 89.44 223 SER A O 1
ATOM 1756 N N . THR A 1 224 ? 9.256 4.236 -3.550 1.00 86.88 224 THR A N 1
ATOM 1757 C CA . THR A 1 224 ? 7.916 4.306 -2.964 1.00 86.88 224 THR A CA 1
ATOM 1758 C C . THR A 1 224 ? 6.986 5.232 -3.765 1.00 86.88 224 THR A C 1
ATOM 1760 O O . THR A 1 224 ? 5.852 4.866 -4.081 1.00 86.88 224 THR A O 1
ATOM 1763 N N . ILE A 1 225 ? 7.446 6.439 -4.117 1.00 91.75 225 ILE A N 1
ATOM 1764 C CA . ILE A 1 225 ? 6.658 7.426 -4.874 1.00 91.75 225 ILE A CA 1
ATOM 1765 C C . ILE A 1 225 ? 6.366 6.921 -6.285 1.00 91.75 225 ILE A C 1
ATOM 1767 O O . ILE A 1 225 ? 5.212 6.972 -6.713 1.00 91.75 225 ILE A O 1
ATOM 1771 N N . ILE A 1 226 ? 7.373 6.388 -6.979 1.00 93.50 226 ILE A N 1
ATOM 1772 C CA . ILE A 1 226 ? 7.234 5.817 -8.322 1.00 93.50 226 ILE A CA 1
ATOM 1773 C C . ILE A 1 226 ? 6.225 4.667 -8.298 1.00 93.50 226 ILE A C 1
ATOM 1775 O O . ILE A 1 226 ? 5.265 4.691 -9.069 1.00 93.50 226 ILE A O 1
ATOM 1779 N N . ALA A 1 227 ? 6.374 3.698 -7.386 1.00 91.31 227 ALA A N 1
ATOM 1780 C CA . ALA A 1 227 ? 5.430 2.585 -7.260 1.00 91.31 227 ALA A CA 1
ATOM 1781 C C . ALA A 1 227 ? 4.001 3.084 -7.033 1.00 91.31 227 ALA A C 1
ATOM 1783 O O . ALA A 1 227 ? 3.070 2.652 -7.711 1.00 91.31 227 ALA A O 1
ATOM 1784 N N . GLN A 1 228 ? 3.819 4.027 -6.113 1.00 89.44 228 GLN A N 1
ATOM 1785 C CA . GLN A 1 228 ? 2.503 4.564 -5.801 1.00 89.44 228 GLN A CA 1
ATOM 1786 C C . GLN A 1 228 ? 1.876 5.313 -6.984 1.00 89.44 228 GLN A C 1
ATOM 1788 O O . GLN A 1 228 ? 0.702 5.100 -7.289 1.00 89.44 228 GLN A O 1
ATOM 1793 N N . MET A 1 229 ? 2.636 6.178 -7.657 1.00 94.12 229 MET A N 1
ATOM 1794 C CA . MET A 1 229 ? 2.129 6.938 -8.798 1.00 94.12 229 MET A CA 1
ATOM 1795 C C . MET A 1 229 ? 1.787 6.024 -9.980 1.00 94.12 229 MET A C 1
ATOM 1797 O O . MET A 1 229 ? 0.730 6.190 -10.587 1.00 94.12 229 MET A O 1
ATOM 1801 N N . LEU A 1 230 ? 2.622 5.021 -10.265 1.00 94.50 230 LEU A N 1
ATOM 1802 C CA . LEU A 1 230 ? 2.355 4.039 -11.317 1.00 94.50 230 LEU A CA 1
ATOM 1803 C C . LEU A 1 230 ? 1.115 3.193 -11.009 1.00 94.50 230 LEU A C 1
ATOM 1805 O O . LEU A 1 230 ? 0.245 3.068 -11.868 1.00 94.50 230 LEU A O 1
ATOM 1809 N N . ASN A 1 231 ? 0.963 2.713 -9.771 1.00 92.00 231 ASN A N 1
ATOM 1810 C CA . ASN A 1 231 ? -0.230 1.962 -9.373 1.00 92.00 231 ASN A CA 1
ATOM 1811 C C . ASN A 1 231 ? -1.512 2.811 -9.464 1.00 92.00 231 ASN A C 1
ATOM 1813 O O . ASN A 1 231 ? -2.557 2.294 -9.857 1.00 92.00 231 ASN A O 1
ATOM 1817 N N . PHE A 1 232 ? -1.453 4.118 -9.169 1.00 91.38 232 PHE A N 1
ATOM 1818 C CA . PHE A 1 232 ? -2.588 5.025 -9.403 1.00 91.38 232 PHE A CA 1
ATOM 1819 C C . PHE A 1 232 ? -2.900 5.243 -10.881 1.00 91.38 232 PHE A C 1
ATOM 1821 O O . PHE A 1 232 ? -4.060 5.459 -11.216 1.00 91.38 232 PHE A O 1
ATOM 1828 N N . ALA A 1 233 ? -1.899 5.144 -11.753 1.00 94.31 233 ALA A N 1
ATOM 1829 C CA . ALA A 1 233 ? -2.087 5.166 -13.200 1.00 94.31 233 ALA A CA 1
ATOM 1830 C C . ALA A 1 233 ? -2.535 3.801 -13.758 1.00 94.31 233 ALA A C 1
ATOM 1832 O O . ALA A 1 233 ? -2.631 3.632 -14.975 1.00 94.31 233 ALA A O 1
ATOM 1833 N N . GLU A 1 234 ? -2.810 2.831 -12.880 1.00 91.81 234 GLU A N 1
ATOM 1834 C CA . GLU A 1 234 ? -3.153 1.444 -13.205 1.00 91.81 234 GLU A CA 1
ATOM 1835 C C . GLU A 1 234 ? -2.032 0.673 -13.923 1.00 91.81 234 GLU A C 1
ATOM 1837 O O . GLU A 1 234 ? -2.298 -0.283 -14.645 1.00 91.81 234 GLU A O 1
ATOM 1842 N N . VAL A 1 235 ? -0.774 1.059 -13.687 1.00 93.69 235 VAL A N 1
ATOM 1843 C CA . VAL A 1 235 ? 0.417 0.307 -14.100 1.00 93.69 235 VAL A CA 1
ATOM 1844 C C . VAL A 1 235 ? 0.960 -0.434 -12.883 1.00 93.69 235 VAL A C 1
ATOM 1846 O O . VAL A 1 235 ? 1.435 0.186 -11.932 1.00 93.69 235 VAL A O 1
ATOM 1849 N N . ASP A 1 236 ? 0.885 -1.766 -12.905 1.00 91.62 236 ASP A N 1
ATOM 1850 C CA . ASP A 1 236 ? 1.353 -2.608 -11.803 1.00 91.62 236 ASP A CA 1
ATOM 1851 C C . ASP A 1 236 ? 2.841 -2.384 -11.535 1.00 91.62 236 ASP A C 1
ATOM 1853 O O . ASP A 1 236 ? 3.685 -2.727 -12.366 1.00 91.62 236 ASP A O 1
ATOM 1857 N N . CYS A 1 237 ? 3.156 -1.852 -10.358 1.00 91.50 237 CYS A N 1
ATOM 1858 C CA . CYS A 1 237 ? 4.519 -1.555 -9.951 1.00 91.50 237 CYS A CA 1
ATOM 1859 C C . CYS A 1 237 ? 4.720 -1.867 -8.469 1.00 91.50 237 CYS A C 1
ATOM 1861 O O . CYS A 1 237 ? 3.834 -1.630 -7.651 1.00 91.50 237 CYS A O 1
ATOM 1863 N N . CYS A 1 238 ? 5.900 -2.351 -8.107 1.00 88.25 238 CYS A N 1
ATOM 1864 C CA . CYS A 1 238 ? 6.293 -2.518 -6.716 1.00 88.25 238 CYS A CA 1
ATOM 1865 C C . CYS A 1 238 ? 7.724 -2.030 -6.500 1.00 88.25 238 CYS A C 1
ATOM 1867 O O . CYS A 1 238 ? 8.506 -1.853 -7.443 1.00 88.25 238 CYS A O 1
ATOM 1869 N N . MET A 1 239 ? 8.087 -1.815 -5.240 1.00 86.50 239 MET A N 1
ATOM 1870 C CA . MET A 1 239 ? 9.485 -1.621 -4.881 1.00 86.50 239 MET A CA 1
ATOM 1871 C C . MET A 1 239 ? 10.270 -2.920 -5.084 1.00 86.50 239 MET A C 1
ATOM 1873 O O . MET A 1 239 ? 9.756 -4.030 -4.937 1.00 86.50 239 MET A O 1
ATOM 1877 N N . ARG A 1 240 ? 11.540 -2.768 -5.437 1.00 84.12 240 ARG A N 1
ATOM 1878 C CA . ARG A 1 240 ? 12.491 -3.840 -5.690 1.00 84.12 240 ARG A CA 1
ATOM 1879 C C . ARG A 1 240 ? 13.785 -3.507 -4.967 1.00 84.12 240 ARG A C 1
ATOM 1881 O O . ARG A 1 240 ? 14.356 -2.431 -5.136 1.00 84.12 240 ARG A O 1
ATOM 1888 N N . LEU A 1 241 ? 14.306 -4.467 -4.211 1.00 80.75 241 LEU A N 1
ATOM 1889 C CA . LEU A 1 241 ? 15.656 -4.350 -3.688 1.00 80.75 241 LEU A CA 1
ATOM 1890 C C . LEU A 1 241 ? 16.635 -4.628 -4.827 1.00 80.75 241 LEU A C 1
ATOM 1892 O O . LEU A 1 241 ? 16.709 -5.749 -5.337 1.00 80.75 241 LEU A O 1
ATOM 1896 N N . ALA A 1 242 ? 17.371 -3.607 -5.262 1.00 75.25 242 ALA A N 1
ATOM 1897 C CA . ALA A 1 242 ? 18.245 -3.729 -6.420 1.00 75.25 242 ALA A CA 1
ATOM 1898 C C . ALA A 1 242 ? 19.516 -4.539 -6.137 1.00 75.25 242 ALA A C 1
ATOM 1900 O O . ALA A 1 242 ? 20.156 -5.019 -7.076 1.00 75.25 242 ALA A O 1
ATOM 1901 N N . GLY A 1 243 ? 19.826 -4.746 -4.855 1.00 67.12 243 GLY A N 1
ATOM 1902 C CA . GLY A 1 243 ? 21.070 -5.339 -4.388 1.00 67.12 243 GLY A CA 1
ATOM 1903 C C . GLY A 1 243 ? 22.151 -4.272 -4.234 1.00 67.12 243 GLY A C 1
ATOM 1904 O O . GLY A 1 243 ? 21.862 -3.129 -3.880 1.00 67.12 243 GLY A O 1
ATOM 1905 N N . TYR A 1 244 ? 23.402 -4.654 -4.479 1.00 62.84 244 TYR A N 1
ATOM 1906 C CA . TYR A 1 244 ? 24.531 -3.729 -4.442 1.00 62.84 244 TYR A CA 1
ATOM 1907 C C . TYR A 1 244 ? 24.495 -2.806 -5.661 1.00 62.84 244 TYR A C 1
ATOM 1909 O O . TYR A 1 244 ? 24.312 -3.258 -6.795 1.00 62.84 244 TYR A O 1
ATOM 1917 N N . ASP A 1 245 ? 24.672 -1.506 -5.443 1.00 56.59 245 ASP A N 1
ATOM 1918 C CA . ASP A 1 245 ? 24.805 -0.581 -6.559 1.00 56.59 245 ASP A CA 1
ATOM 1919 C C . ASP A 1 245 ? 26.127 -0.843 -7.296 1.00 56.59 245 ASP A C 1
ATOM 1921 O O . ASP A 1 245 ? 27.208 -0.860 -6.698 1.00 56.59 245 ASP A O 1
ATOM 1925 N N . LYS A 1 246 ? 26.040 -1.043 -8.615 1.00 52.00 246 LYS A N 1
ATOM 1926 C CA . LYS A 1 246 ? 27.194 -1.304 -9.479 1.00 52.00 246 LYS A CA 1
ATOM 1927 C C . LYS A 1 246 ? 28.156 -0.115 -9.606 1.00 52.00 246 LYS A C 1
ATOM 1929 O O . LYS A 1 246 ? 29.280 -0.325 -10.053 1.00 52.00 246 LYS A O 1
ATOM 1934 N N . TYR A 1 247 ? 27.733 1.096 -9.241 1.00 52.19 247 TYR A N 1
ATOM 1935 C CA . TYR A 1 247 ? 28.502 2.332 -9.399 1.00 52.19 247 TYR A CA 1
ATOM 1936 C C . TYR A 1 247 ? 29.088 2.884 -8.099 1.00 52.19 247 TYR A C 1
ATOM 1938 O O . TYR A 1 247 ? 30.109 3.568 -8.153 1.00 52.19 247 TYR A O 1
ATOM 1946 N N . TYR A 1 248 ? 28.483 2.601 -6.942 1.00 51.34 248 TYR A N 1
ATOM 1947 C CA . TYR A 1 248 ? 28.832 3.319 -5.709 1.00 51.34 248 TYR A CA 1
ATOM 1948 C C . TYR A 1 248 ? 29.623 2.514 -4.678 1.00 51.34 248 TYR A C 1
ATOM 1950 O O . TYR A 1 248 ? 30.108 3.106 -3.719 1.00 51.34 248 TYR A O 1
ATOM 1958 N N . GLY A 1 249 ? 29.821 1.201 -4.860 1.00 50.38 249 GLY A N 1
ATOM 1959 C CA . GLY A 1 249 ? 30.687 0.393 -3.983 1.00 50.38 249 GLY A CA 1
ATOM 1960 C C . GLY A 1 249 ? 30.318 0.429 -2.491 1.00 50.38 249 GLY A C 1
ATOM 1961 O O . GLY A 1 249 ? 31.137 0.067 -1.650 1.00 50.38 249 GLY A O 1
ATOM 1962 N N . GLN A 1 250 ? 29.112 0.887 -2.150 1.00 44.66 250 GLN A N 1
ATOM 1963 C CA . GLN A 1 250 ? 28.626 0.992 -0.783 1.00 44.66 250 GLN A CA 1
ATOM 1964 C C . GLN A 1 250 ? 27.634 -0.139 -0.505 1.00 44.66 250 GLN A C 1
ATOM 1966 O O . GLN A 1 250 ? 26.673 -0.343 -1.238 1.00 44.66 250 GLN A O 1
ATOM 1971 N N . THR A 1 251 ? 27.838 -0.843 0.608 1.00 46.88 251 THR A N 1
ATOM 1972 C CA . THR A 1 251 ? 26.728 -1.102 1.534 1.00 46.88 251 THR A CA 1
ATOM 1973 C C . THR A 1 251 ? 26.283 0.268 2.060 1.00 46.88 251 THR A C 1
ATOM 1975 O O . THR A 1 251 ? 27.066 0.889 2.783 1.00 46.88 251 THR A O 1
ATOM 1978 N N . PRO A 1 252 ? 25.101 0.770 1.665 1.00 53.03 252 PRO A N 1
ATOM 1979 C CA . PRO A 1 252 ? 23.855 0.013 1.686 1.00 53.03 252 PRO A CA 1
ATOM 1980 C C . PRO A 1 252 ? 23.223 -0.266 0.313 1.00 53.03 252 PRO A C 1
ATOM 1982 O O . PRO A 1 252 ? 23.565 0.310 -0.711 1.00 53.03 252 PRO A O 1
ATOM 1985 N N . THR A 1 253 ? 22.290 -1.213 0.343 1.00 68.00 253 THR A N 1
ATOM 1986 C CA . THR A 1 253 ? 21.451 -1.689 -0.757 1.00 68.00 253 THR A CA 1
ATOM 1987 C C . THR A 1 253 ? 20.698 -0.558 -1.462 1.00 68.00 253 THR A C 1
ATOM 1989 O O . THR A 1 253 ? 19.989 0.191 -0.794 1.00 68.00 253 THR A O 1
ATOM 1992 N N . HIS A 1 254 ? 20.787 -0.476 -2.792 1.00 79.44 254 HIS A N 1
ATOM 1993 C CA . HIS A 1 254 ? 19.962 0.441 -3.590 1.00 79.44 254 HIS A CA 1
ATOM 1994 C C . HIS A 1 254 ? 18.541 -0.111 -3.738 1.00 79.44 254 HIS A C 1
ATOM 1996 O O . HIS A 1 254 ? 18.346 -1.331 -3.829 1.00 79.44 254 HIS A O 1
ATOM 2002 N N . GLN A 1 255 ? 17.546 0.771 -3.774 1.00 82.75 255 GLN A N 1
ATOM 2003 C CA . GLN A 1 255 ? 16.162 0.416 -4.070 1.00 82.75 255 GLN A CA 1
ATOM 2004 C C . GLN A 1 255 ? 15.733 1.074 -5.370 1.00 82.75 255 GLN A C 1
ATOM 2006 O O . GLN A 1 255 ? 16.054 2.227 -5.630 1.00 82.75 255 GLN A O 1
ATOM 2011 N N . ASN A 1 256 ? 15.038 0.291 -6.183 1.00 88.81 256 ASN A N 1
ATOM 2012 C CA . ASN A 1 256 ? 14.388 0.759 -7.391 1.00 88.81 256 ASN A CA 1
ATOM 2013 C C . ASN A 1 256 ? 13.033 0.057 -7.511 1.00 88.81 256 ASN A C 1
ATOM 2015 O O . ASN A 1 256 ? 12.496 -0.441 -6.518 1.00 88.81 256 ASN A O 1
ATOM 2019 N N . ASN A 1 257 ? 12.460 -0.007 -8.704 1.00 92.19 257 ASN A N 1
ATOM 2020 C CA . ASN A 1 257 ? 11.143 -0.584 -8.920 1.00 92.19 257 ASN A CA 1
ATOM 2021 C C . ASN A 1 257 ? 11.151 -1.712 -9.944 1.00 92.19 257 ASN A C 1
ATOM 2023 O O . ASN A 1 257 ? 12.020 -1.796 -10.814 1.00 92.19 257 ASN A O 1
ATOM 2027 N N . LEU A 1 258 ? 10.128 -2.559 -9.856 1.00 93.38 258 LEU A N 1
ATOM 2028 C CA . LEU A 1 258 ? 9.742 -3.487 -10.908 1.00 93.38 258 LEU A CA 1
ATOM 2029 C C . LEU A 1 258 ? 8.314 -3.158 -11.338 1.00 93.38 258 LEU A C 1
ATOM 2031 O O . LEU A 1 258 ? 7.416 -3.139 -10.499 1.00 93.38 258 LEU A O 1
ATOM 2035 N N . ALA A 1 259 ? 8.104 -2.951 -12.634 1.00 94.88 259 ALA A N 1
ATOM 2036 C CA . ALA A 1 259 ? 6.783 -2.719 -13.201 1.00 94.88 259 ALA A CA 1
ATOM 2037 C C . ALA A 1 259 ? 6.470 -3.682 -14.344 1.00 94.88 259 ALA A C 1
ATOM 2039 O O . ALA A 1 259 ? 7.365 -4.110 -15.077 1.00 94.88 259 ALA A O 1
ATOM 2040 N N . CYS A 1 260 ? 5.188 -3.994 -14.514 1.00 95.50 260 CYS A N 1
ATOM 2041 C CA . CYS A 1 260 ? 4.674 -4.656 -15.705 1.00 95.50 260 CYS A CA 1
ATOM 2042 C C . CYS A 1 260 ? 4.153 -3.574 -16.654 1.00 95.50 260 CYS A C 1
ATOM 2044 O O . CYS A 1 260 ? 3.159 -2.923 -16.350 1.00 95.50 260 CYS A O 1
ATOM 2046 N N . ILE A 1 261 ? 4.832 -3.377 -17.782 1.00 96.56 261 ILE A N 1
ATOM 2047 C CA . ILE A 1 261 ? 4.465 -2.399 -18.809 1.00 96.56 261 ILE A CA 1
ATOM 2048 C C . ILE A 1 261 ? 4.073 -3.180 -20.057 1.00 96.56 261 ILE A C 1
ATOM 2050 O O . ILE A 1 261 ? 4.917 -3.878 -20.624 1.00 96.56 261 ILE A O 1
ATOM 2054 N N . ASP A 1 262 ? 2.805 -3.099 -20.466 1.00 93.81 262 ASP A N 1
ATOM 2055 C CA . ASP A 1 262 ? 2.290 -3.793 -21.654 1.00 93.81 262 ASP A CA 1
ATOM 2056 C C . ASP A 1 262 ? 2.617 -5.312 -21.655 1.00 93.81 262 ASP A C 1
ATOM 2058 O O . ASP A 1 262 ? 2.949 -5.909 -22.682 1.00 93.81 262 ASP A O 1
ATOM 2062 N N . GLY A 1 263 ? 2.562 -5.954 -20.479 1.00 94.38 263 GLY A N 1
ATOM 2063 C CA . GLY A 1 263 ? 2.847 -7.387 -20.305 1.00 94.38 263 GLY A CA 1
ATOM 2064 C C . GLY A 1 263 ? 4.335 -7.757 -20.248 1.00 94.38 263 GLY A C 1
ATOM 2065 O O . GLY A 1 263 ? 4.672 -8.939 -20.299 1.00 94.38 263 GLY A O 1
ATOM 2066 N N . VAL A 1 264 ? 5.235 -6.778 -20.144 1.00 96.88 264 VAL A N 1
ATOM 2067 C CA . VAL A 1 264 ? 6.685 -6.989 -20.054 1.00 96.88 264 VAL A CA 1
ATOM 2068 C C . VAL A 1 264 ? 7.216 -6.406 -18.747 1.00 96.88 264 VAL A C 1
ATOM 2070 O O . VAL A 1 264 ? 6.840 -5.310 -18.343 1.00 96.88 264 VAL A O 1
ATOM 2073 N N . ALA A 1 265 ? 8.111 -7.133 -18.078 1.00 96.75 265 ALA A N 1
ATOM 2074 C CA . ALA A 1 265 ? 8.737 -6.672 -16.844 1.00 96.75 265 ALA A CA 1
ATOM 2075 C C . ALA A 1 265 ? 9.859 -5.662 -17.133 1.00 96.75 265 ALA A C 1
ATOM 2077 O O . ALA A 1 265 ? 10.786 -5.949 -17.900 1.00 96.75 265 ALA A O 1
ATOM 2078 N N . TYR A 1 266 ? 9.807 -4.515 -16.461 1.00 96.94 266 TYR A N 1
ATOM 2079 C CA . TYR A 1 266 ? 10.817 -3.464 -16.507 1.00 96.94 266 TYR A CA 1
ATOM 2080 C C . TYR A 1 266 ? 11.329 -3.144 -15.110 1.00 96.94 266 TYR A C 1
ATOM 2082 O O . TYR A 1 266 ? 10.555 -3.051 -14.160 1.00 96.94 266 TYR A O 1
ATOM 2090 N N . VAL A 1 267 ? 12.639 -2.944 -15.004 1.00 93.81 267 VAL A N 1
ATOM 2091 C CA . VAL A 1 267 ? 13.252 -2.288 -13.852 1.00 93.81 267 VAL A CA 1
ATOM 2092 C C . VAL A 1 267 ? 13.199 -0.787 -14.095 1.00 93.81 267 VAL A C 1
ATOM 2094 O O . VAL A 1 267 ? 13.657 -0.324 -15.143 1.00 93.81 267 VAL A O 1
ATOM 2097 N N . ILE A 1 268 ? 12.634 -0.054 -13.140 1.00 93.38 268 ILE A N 1
ATOM 2098 C CA . ILE A 1 268 ? 12.450 1.397 -13.207 1.00 93.38 268 ILE A CA 1
ATOM 2099 C C . ILE A 1 268 ? 13.204 2.049 -12.051 1.00 93.38 268 ILE A C 1
ATOM 2101 O O . ILE A 1 268 ? 13.145 1.572 -10.924 1.00 93.38 268 ILE A O 1
ATOM 2105 N N . ASP A 1 269 ? 13.895 3.133 -12.354 1.00 89.19 269 ASP A N 1
ATOM 2106 C CA . ASP A 1 269 ? 14.551 4.066 -11.445 1.00 89.19 269 ASP A CA 1
ATOM 2107 C C . ASP A 1 269 ? 14.240 5.497 -11.924 1.00 89.19 269 ASP A C 1
ATOM 2109 O O . ASP A 1 269 ? 13.696 5.665 -13.017 1.00 89.19 269 ASP A O 1
ATOM 2113 N N . GLU A 1 270 ? 14.606 6.521 -11.152 1.00 80.75 270 GLU A N 1
ATOM 2114 C CA . GLU A 1 270 ? 14.302 7.937 -11.445 1.00 80.75 270 GLU A CA 1
ATOM 2115 C C . GLU A 1 270 ? 14.620 8.338 -12.894 1.00 80.75 270 GLU A C 1
ATOM 2117 O O . GLU A 1 270 ? 13.785 8.920 -13.583 1.00 80.75 270 GLU A O 1
ATOM 2122 N N . ASP A 1 271 ? 15.816 7.971 -13.360 1.00 79.25 271 ASP A N 1
ATOM 2123 C CA . ASP A 1 271 ? 16.347 8.349 -14.672 1.00 79.25 271 ASP A CA 1
ATOM 2124 C C . ASP A 1 271 ? 16.568 7.124 -15.592 1.00 79.25 271 ASP A C 1
ATOM 2126 O O . ASP A 1 271 ? 17.200 7.228 -16.647 1.00 79.25 271 ASP A O 1
ATOM 2130 N N . ILE A 1 272 ? 16.119 5.926 -15.186 1.00 82.88 272 ILE A N 1
ATOM 2131 C CA . ILE A 1 272 ? 16.448 4.665 -15.867 1.00 82.88 272 ILE A CA 1
ATOM 2132 C C . ILE A 1 272 ? 15.214 3.772 -15.996 1.00 82.88 272 ILE A C 1
ATOM 2134 O O . ILE A 1 272 ? 14.550 3.444 -15.023 1.00 82.88 272 ILE A O 1
ATOM 2138 N N . MET A 1 273 ? 14.980 3.256 -17.202 1.00 92.12 273 MET A N 1
ATOM 2139 C CA . MET A 1 273 ? 14.010 2.193 -17.453 1.00 92.12 273 MET A CA 1
ATOM 2140 C C . MET A 1 273 ? 14.648 1.134 -18.349 1.00 92.12 273 MET A C 1
ATOM 2142 O O . MET A 1 273 ? 15.085 1.425 -19.462 1.00 92.12 273 MET A O 1
ATOM 2146 N N . MET A 1 274 ? 14.719 -0.103 -17.864 1.00 92.62 274 MET A N 1
ATOM 2147 C CA . MET A 1 274 ? 15.402 -1.210 -18.546 1.00 92.62 274 MET A CA 1
ATOM 2148 C C . MET A 1 274 ? 14.521 -2.446 -18.529 1.00 92.62 274 MET A C 1
ATOM 2150 O O . MET A 1 274 ? 13.806 -2.673 -17.551 1.00 92.62 274 MET A O 1
ATOM 2154 N N . LYS A 1 275 ? 14.582 -3.286 -19.565 1.00 95.19 275 LYS A N 1
ATOM 2155 C CA . LYS A 1 275 ? 13.853 -4.553 -19.500 1.00 95.19 275 LYS A CA 1
ATOM 2156 C C . LYS A 1 275 ? 14.484 -5.427 -18.431 1.00 95.19 275 LYS A C 1
ATOM 2158 O O . LYS A 1 275 ? 15.704 -5.539 -18.336 1.00 95.19 275 LYS A O 1
ATOM 2163 N N . TYR A 1 276 ? 13.645 -6.114 -17.669 1.00 94.31 276 TYR A N 1
ATOM 2164 C CA . TYR A 1 276 ? 14.106 -7.094 -16.693 1.00 94.31 276 TYR A CA 1
ATOM 2165 C C . TYR A 1 276 ? 14.983 -8.172 -17.356 1.00 94.31 276 TYR A C 1
ATOM 2167 O O . TYR A 1 276 ? 16.000 -8.576 -16.803 1.00 94.31 276 TYR A O 1
ATOM 2175 N N . SER A 1 277 ? 14.662 -8.555 -18.597 1.00 94.12 277 SER A N 1
ATOM 2176 C CA . SER A 1 277 ? 15.439 -9.509 -19.400 1.00 94.12 277 SER A CA 1
ATOM 2177 C C . SER A 1 277 ? 16.864 -9.063 -19.741 1.00 94.12 277 SER A C 1
ATOM 2179 O O . SER A 1 277 ? 17.686 -9.901 -20.094 1.00 94.12 277 SER A O 1
ATOM 2181 N N . ASP A 1 278 ? 17.158 -7.764 -19.667 1.00 91.75 278 ASP A N 1
ATOM 2182 C CA . ASP A 1 278 ? 18.503 -7.245 -19.945 1.00 91.75 278 ASP A CA 1
ATOM 2183 C C . ASP A 1 278 ? 19.435 -7.446 -18.738 1.00 91.75 278 ASP A C 1
ATOM 2185 O O . ASP A 1 278 ? 20.656 -7.420 -18.876 1.00 91.75 278 ASP A O 1
ATOM 2189 N N . LEU A 1 279 ? 18.856 -7.658 -17.551 1.00 88.38 279 LEU A N 1
ATOM 2190 C CA . LEU A 1 279 ? 19.570 -7.932 -16.305 1.00 88.38 279 LEU A CA 1
ATOM 2191 C C . LEU A 1 279 ? 19.478 -9.399 -15.872 1.00 88.38 279 LEU A C 1
ATOM 2193 O O . LEU A 1 279 ? 20.344 -9.857 -15.125 1.00 88.38 279 LEU A O 1
ATOM 2197 N N . PHE A 1 280 ? 18.433 -10.114 -16.298 1.00 91.50 280 PHE A N 1
ATOM 2198 C CA . PHE A 1 280 ? 18.103 -11.452 -15.819 1.00 91.50 280 PHE A CA 1
ATOM 2199 C C . PHE A 1 280 ? 17.735 -12.410 -16.955 1.00 91.50 280 PHE A C 1
ATOM 2201 O O . PHE A 1 280 ? 16.948 -12.080 -17.844 1.00 91.50 280 PHE A O 1
ATOM 2208 N N . ASP A 1 281 ? 18.245 -13.638 -16.888 1.00 92.94 281 ASP A N 1
ATOM 2209 C CA . ASP A 1 281 ? 17.953 -14.706 -17.847 1.00 92.94 281 ASP A CA 1
ATOM 2210 C C . ASP A 1 281 ? 16.523 -15.233 -17.706 1.00 92.94 281 ASP A C 1
ATOM 2212 O O . ASP A 1 281 ? 15.760 -14.778 -16.861 1.00 92.94 281 ASP A O 1
ATOM 2216 N N . SER A 1 282 ? 16.113 -16.200 -18.526 1.00 92.56 282 SER A N 1
ATOM 2217 C CA . SER A 1 282 ? 14.757 -16.765 -18.463 1.00 92.56 282 SER A CA 1
ATOM 2218 C C . SER A 1 282 ? 14.412 -17.459 -17.138 1.00 92.56 282 SER A C 1
ATOM 2220 O O . SER A 1 282 ? 13.234 -17.683 -16.884 1.00 92.56 282 SER A O 1
ATOM 2222 N N . ASN A 1 283 ? 15.402 -17.786 -16.303 1.00 91.38 283 ASN A N 1
ATOM 2223 C CA . ASN A 1 283 ? 15.221 -18.382 -14.978 1.00 91.38 283 ASN A CA 1
ATOM 2224 C C . ASN A 1 283 ? 15.237 -17.326 -13.859 1.00 91.38 283 ASN A C 1
ATOM 2226 O O . ASN A 1 283 ? 15.272 -17.679 -12.683 1.00 91.38 283 ASN A O 1
ATOM 2230 N N . ASN A 1 284 ? 15.199 -16.035 -14.215 1.00 91.19 284 ASN A N 1
ATOM 2231 C CA . ASN A 1 284 ? 15.317 -14.901 -13.297 1.00 91.19 284 ASN A CA 1
ATOM 2232 C C . ASN A 1 284 ? 16.678 -14.844 -12.569 1.00 91.19 284 ASN A C 1
ATOM 2234 O O . ASN A 1 284 ? 16.783 -14.270 -11.483 1.00 91.19 284 ASN A O 1
ATOM 2238 N N . CYS A 1 285 ? 17.729 -15.412 -13.168 1.00 89.94 285 CYS A N 1
ATOM 2239 C CA . CYS A 1 285 ? 19.096 -15.333 -12.662 1.00 89.94 285 CYS A CA 1
ATOM 2240 C C . CYS A 1 285 ? 19.854 -14.165 -13.298 1.00 89.94 285 CYS A C 1
ATOM 2242 O O . CYS A 1 285 ? 19.693 -13.887 -14.483 1.00 89.94 285 CYS A O 1
ATOM 2244 N N . HIS A 1 286 ? 20.696 -13.476 -12.529 1.00 87.31 286 HIS A N 1
ATOM 2245 C CA . HIS A 1 286 ? 21.439 -12.312 -13.017 1.00 87.31 286 HIS A CA 1
ATOM 2246 C C . HIS A 1 286 ? 22.389 -12.659 -14.182 1.00 87.31 286 HIS A C 1
ATOM 2248 O O . HIS A 1 286 ? 23.170 -13.610 -14.090 1.00 87.31 286 HIS A O 1
ATOM 2254 N N . ILE A 1 287 ? 22.402 -11.821 -15.224 1.00 85.81 287 ILE A N 1
ATOM 2255 C CA . ILE A 1 287 ? 23.325 -11.895 -16.367 1.00 85.81 287 ILE A CA 1
ATOM 2256 C C . ILE A 1 287 ? 24.398 -10.812 -16.228 1.00 85.81 287 ILE A C 1
ATOM 2258 O O . ILE A 1 287 ? 24.076 -9.636 -16.067 1.00 85.81 287 ILE A O 1
ATOM 2262 N N . GLY A 1 288 ? 25.679 -11.191 -16.315 1.00 73.75 288 GLY A N 1
ATOM 2263 C CA . GLY A 1 288 ? 26.792 -10.236 -16.415 1.00 73.75 288 GLY A CA 1
ATOM 2264 C C . GLY A 1 288 ? 26.912 -9.258 -15.240 1.00 73.75 288 GLY A C 1
ATOM 2265 O O . GLY A 1 288 ? 27.461 -8.164 -15.396 1.00 73.75 288 GLY A O 1
ATOM 2266 N N . TYR A 1 289 ? 26.368 -9.612 -14.071 1.00 70.19 289 TYR A N 1
ATOM 2267 C CA . TYR A 1 289 ? 26.310 -8.716 -12.922 1.00 70.19 289 TYR A CA 1
ATOM 2268 C C . TYR A 1 289 ? 27.710 -8.438 -12.365 1.00 70.19 289 TYR A C 1
ATOM 2270 O O . TYR A 1 289 ? 28.342 -9.286 -11.742 1.00 70.19 289 TYR A O 1
ATOM 2278 N N . ASN A 1 290 ? 28.155 -7.206 -12.613 1.00 62.84 290 ASN A N 1
ATOM 2279 C CA . ASN A 1 290 ? 29.332 -6.536 -12.075 1.00 62.84 290 ASN A CA 1
ATOM 2280 C C . ASN A 1 290 ? 30.610 -7.390 -11.987 1.00 62.84 290 ASN A C 1
ATOM 2282 O O . ASN A 1 290 ? 31.206 -7.522 -10.923 1.00 62.84 290 ASN A O 1
ATOM 2286 N N . THR A 1 291 ? 31.074 -7.915 -13.122 1.00 60.22 291 THR A N 1
ATOM 2287 C CA . THR A 1 291 ? 32.350 -8.650 -13.228 1.00 60.22 291 THR A CA 1
ATOM 2288 C C . THR A 1 291 ? 33.560 -7.835 -12.747 1.00 60.22 291 THR A C 1
ATOM 2290 O O . THR A 1 291 ? 34.502 -8.401 -12.191 1.00 60.22 291 THR A O 1
ATOM 2293 N N . TYR A 1 292 ? 33.523 -6.503 -12.889 1.00 61.75 292 TYR A N 1
ATOM 2294 C CA . TYR A 1 292 ? 34.567 -5.603 -12.390 1.00 61.75 292 TYR A CA 1
ATOM 2295 C C . TYR A 1 292 ? 34.627 -5.577 -10.856 1.00 61.75 292 TYR A C 1
ATOM 2297 O O . TYR A 1 292 ? 35.682 -5.875 -10.298 1.00 61.75 292 TYR A O 1
ATOM 2305 N N . TYR A 1 293 ? 33.523 -5.302 -10.152 1.00 62.28 293 TYR A N 1
ATOM 2306 C CA . TYR A 1 293 ? 33.530 -5.371 -8.684 1.00 62.28 293 TYR A CA 1
ATOM 2307 C C . TYR A 1 293 ? 33.617 -6.802 -8.172 1.00 62.28 293 TYR A C 1
ATOM 2309 O O . TYR A 1 293 ? 34.253 -7.009 -7.153 1.00 62.28 293 TYR A O 1
ATOM 2317 N N . ALA A 1 294 ? 33.062 -7.795 -8.867 1.00 64.31 294 ALA A N 1
ATOM 2318 C CA . ALA A 1 294 ? 33.217 -9.203 -8.507 1.00 64.31 294 ALA A CA 1
ATOM 2319 C C . ALA A 1 294 ? 34.695 -9.633 -8.494 1.00 64.31 294 ALA A C 1
ATOM 2321 O O . ALA A 1 294 ? 35.068 -10.510 -7.724 1.00 64.31 294 ALA A O 1
ATOM 2322 N N . SER A 1 295 ? 35.556 -9.000 -9.302 1.00 69.06 295 SER A N 1
ATOM 2323 C CA . SER A 1 295 ? 37.006 -9.229 -9.238 1.00 69.06 295 SER A CA 1
ATOM 2324 C C . SER A 1 295 ? 37.659 -8.665 -7.965 1.00 69.06 295 SER A C 1
ATOM 2326 O O . SER A 1 295 ? 38.692 -9.174 -7.535 1.00 69.06 295 SER A O 1
ATOM 2328 N N . GLN A 1 296 ? 37.052 -7.644 -7.351 1.00 71.50 296 GLN A N 1
ATOM 2329 C CA . GLN A 1 296 ? 37.527 -6.984 -6.128 1.00 71.50 296 GLN A CA 1
ATOM 2330 C C . GLN A 1 296 ? 36.847 -7.539 -4.863 1.00 71.50 296 GLN A C 1
ATOM 2332 O O . GLN A 1 296 ? 37.468 -7.583 -3.806 1.00 71.50 296 GLN A O 1
ATOM 2337 N N . TYR A 1 297 ? 35.601 -7.997 -5.001 1.00 73.56 297 TYR A N 1
ATOM 2338 C CA . TYR A 1 297 ? 34.704 -8.498 -3.959 1.00 73.56 297 TYR A CA 1
ATOM 2339 C C . TYR A 1 297 ? 33.930 -9.728 -4.479 1.00 73.56 297 TYR A C 1
ATOM 2341 O O . TYR A 1 297 ? 32.746 -9.628 -4.828 1.00 73.56 297 TYR A O 1
ATOM 2349 N N . PRO A 1 298 ? 34.583 -10.900 -4.610 1.00 74.19 298 PRO A N 1
ATOM 2350 C CA . PRO A 1 298 ? 33.975 -12.103 -5.192 1.00 74.19 298 PRO A CA 1
ATOM 2351 C C . PRO A 1 298 ? 32.701 -12.571 -4.481 1.00 74.19 298 PRO A C 1
ATOM 2353 O O . PRO A 1 298 ? 31.814 -13.157 -5.104 1.00 74.19 298 PRO A O 1
ATOM 2356 N N . GLU A 1 299 ? 32.583 -12.287 -3.186 1.00 72.81 299 GLU A N 1
ATOM 2357 C CA . GLU A 1 299 ? 31.407 -12.560 -2.364 1.00 72.81 299 GLU A CA 1
ATOM 2358 C C . GLU A 1 299 ? 30.149 -11.821 -2.841 1.00 72.81 299 GLU A C 1
ATOM 2360 O O . GLU A 1 299 ? 29.036 -12.307 -2.628 1.00 72.81 299 GLU A O 1
ATOM 2365 N N . LEU A 1 300 ? 30.317 -10.694 -3.539 1.00 70.31 300 LEU A N 1
ATOM 2366 C CA . LEU A 1 300 ? 29.228 -9.885 -4.086 1.00 70.31 300 LEU A CA 1
ATOM 2367 C C . LEU A 1 300 ? 28.804 -10.325 -5.493 1.00 70.31 300 LEU A C 1
ATOM 2369 O O . LEU A 1 300 ? 27.829 -9.795 -6.029 1.00 70.31 300 LEU A O 1
ATOM 2373 N N . ASN A 1 301 ? 29.496 -11.296 -6.105 1.00 77.25 301 ASN A N 1
ATOM 2374 C CA . ASN A 1 301 ? 29.120 -11.795 -7.422 1.00 77.25 301 ASN A CA 1
ATOM 2375 C C . ASN A 1 301 ? 27.756 -12.498 -7.367 1.00 77.25 301 ASN A C 1
ATOM 2377 O O . ASN A 1 301 ? 27.527 -13.419 -6.569 1.00 77.25 301 ASN A O 1
ATOM 2381 N N . ARG A 1 302 ? 26.854 -12.070 -8.248 1.00 80.06 302 ARG A N 1
ATOM 2382 C CA . ARG A 1 302 ? 25.498 -12.604 -8.379 1.00 80.06 302 ARG A CA 1
ATOM 2383 C C . ARG A 1 302 ? 25.228 -13.198 -9.754 1.00 80.06 302 ARG A C 1
ATOM 2385 O O . ARG A 1 302 ? 24.140 -13.718 -9.940 1.00 80.06 302 ARG A O 1
ATOM 2392 N N . GLU A 1 303 ? 26.190 -13.187 -10.676 1.00 85.94 303 GLU A N 1
ATOM 2393 C CA . GLU A 1 303 ? 26.048 -13.832 -11.983 1.00 85.94 303 GLU A CA 1
ATOM 2394 C C . GLU A 1 303 ? 25.604 -15.296 -11.835 1.00 85.94 303 GLU A C 1
ATOM 2396 O O . GLU A 1 303 ? 26.152 -16.054 -11.030 1.00 85.94 303 GLU A O 1
ATOM 2401 N N . GLY A 1 304 ? 24.550 -15.668 -12.565 1.00 87.94 304 GLY A N 1
ATOM 2402 C CA . GLY A 1 304 ? 23.928 -16.991 -12.498 1.00 87.94 304 GLY A CA 1
ATOM 2403 C C . GLY A 1 304 ? 23.134 -17.281 -11.217 1.00 87.94 304 GLY A C 1
ATOM 2404 O O . GLY A 1 304 ? 22.528 -18.346 -11.121 1.00 87.94 304 GLY A O 1
ATOM 2405 N N . LYS A 1 305 ? 23.099 -16.364 -10.241 1.00 86.75 305 LYS A N 1
ATOM 2406 C CA . LYS A 1 305 ? 22.273 -16.486 -9.030 1.00 86.75 305 LYS A CA 1
ATOM 2407 C C . LYS A 1 305 ? 20.905 -15.855 -9.248 1.00 86.75 305 LYS A C 1
ATOM 2409 O O . LYS A 1 305 ? 20.778 -14.859 -9.964 1.00 86.75 305 LYS A O 1
ATOM 2414 N N . LEU A 1 306 ? 19.909 -16.423 -8.577 1.00 87.19 306 LEU A N 1
ATOM 2415 C CA . LEU A 1 306 ? 18.537 -15.939 -8.592 1.00 87.19 306 LEU A CA 1
ATOM 2416 C C . LEU A 1 306 ? 18.461 -14.492 -8.074 1.00 87.19 306 LEU A C 1
ATOM 2418 O O . LEU A 1 306 ? 19.220 -14.087 -7.182 1.00 87.19 306 LEU A O 1
ATOM 2422 N N . ASP A 1 307 ? 17.545 -13.709 -8.643 1.00 85.38 307 ASP A N 1
ATOM 2423 C CA . ASP A 1 307 ? 17.220 -12.371 -8.153 1.00 85.38 307 ASP A CA 1
ATOM 2424 C C . ASP A 1 307 ? 16.998 -12.374 -6.634 1.00 85.38 307 ASP A C 1
ATOM 2426 O O . ASP A 1 307 ? 16.359 -13.264 -6.076 1.00 85.38 307 ASP A O 1
ATOM 2430 N N . TYR A 1 308 ? 17.512 -11.348 -5.957 1.00 78.81 308 TYR A N 1
ATOM 2431 C CA . TYR A 1 308 ? 17.463 -11.210 -4.498 1.00 78.81 308 TYR A CA 1
ATOM 2432 C C . TYR A 1 308 ? 16.037 -11.300 -3.970 1.00 78.81 308 TYR A C 1
ATOM 2434 O O . TYR A 1 308 ? 15.773 -11.921 -2.946 1.00 78.81 308 TYR A O 1
ATOM 2442 N N . ASN A 1 309 ? 15.117 -10.701 -4.719 1.00 80.81 309 ASN A N 1
ATOM 2443 C CA . ASN A 1 309 ? 13.706 -10.609 -4.376 1.00 80.81 309 ASN A CA 1
ATOM 2444 C C . ASN A 1 309 ? 12.975 -11.960 -4.556 1.00 80.81 309 ASN A C 1
ATOM 2446 O O . ASN A 1 309 ? 11.852 -12.128 -4.086 1.00 80.81 309 ASN A O 1
ATOM 2450 N N . LEU A 1 310 ? 13.611 -12.936 -5.216 1.00 81.94 310 LEU A N 1
ATOM 2451 C CA . LEU A 1 310 ? 13.119 -14.307 -5.393 1.00 81.94 310 LEU A CA 1
ATOM 2452 C C . LEU A 1 310 ? 13.855 -15.335 -4.517 1.00 81.94 310 LEU A C 1
ATOM 2454 O O . LEU A 1 310 ? 13.325 -16.416 -4.291 1.00 81.94 310 LEU A O 1
ATOM 2458 N N . ASP A 1 311 ? 15.050 -14.999 -4.030 1.00 74.19 311 ASP A N 1
ATOM 2459 C CA . ASP A 1 311 ? 15.904 -15.842 -3.176 1.00 74.19 311 ASP A CA 1
ATOM 2460 C C . ASP A 1 311 ? 15.457 -15.834 -1.695 1.00 74.19 311 ASP A C 1
ATOM 2462 O O . ASP A 1 311 ? 15.803 -16.717 -0.913 1.00 74.19 311 ASP A O 1
ATOM 2466 N N . TYR A 1 312 ? 14.663 -14.836 -1.288 1.00 65.56 312 TYR A N 1
ATOM 2467 C CA . TYR A 1 312 ? 14.082 -14.752 0.055 1.00 65.56 312 TYR A CA 1
ATOM 2468 C C . TYR A 1 312 ? 12.824 -15.613 0.204 1.00 65.56 312 TYR A C 1
ATOM 2470 O O . TYR A 1 312 ? 12.005 -15.695 -0.706 1.00 65.56 312 TYR A O 1
ATOM 2478 N N . ASP A 1 313 ? 12.623 -16.183 1.398 1.00 55.38 313 ASP A N 1
ATOM 2479 C CA . ASP A 1 313 ? 11.374 -16.860 1.749 1.00 55.38 313 ASP A CA 1
ATOM 2480 C C . ASP A 1 313 ? 10.193 -15.874 1.692 1.00 55.38 313 ASP A C 1
ATOM 2482 O O . ASP A 1 313 ? 10.024 -15.000 2.551 1.00 55.38 313 ASP A O 1
ATOM 2486 N N . HIS A 1 314 ? 9.357 -16.046 0.665 1.00 55.84 314 HIS A N 1
ATOM 2487 C CA . HIS A 1 314 ? 8.159 -15.248 0.397 1.00 55.84 314 HIS A CA 1
ATOM 2488 C C . HIS A 1 314 ? 7.076 -15.374 1.478 1.00 55.84 314 HIS A C 1
ATOM 2490 O O . HIS A 1 314 ? 6.085 -14.643 1.426 1.00 55.84 314 HIS A O 1
ATOM 2496 N N . SER A 1 315 ? 7.249 -16.252 2.474 1.00 48.44 315 SER A N 1
ATOM 2497 C CA . SER A 1 315 ? 6.375 -16.324 3.649 1.00 48.44 315 SER A CA 1
ATOM 2498 C C . SER A 1 315 ? 6.474 -15.077 4.547 1.00 48.44 315 SER A C 1
ATOM 2500 O O . SER A 1 315 ? 5.517 -14.762 5.264 1.00 48.44 315 SER A O 1
ATOM 2502 N N . ASN A 1 316 ? 7.571 -14.307 4.449 1.00 46.62 316 ASN A N 1
ATOM 2503 C CA . ASN A 1 316 ? 7.774 -13.056 5.181 1.00 46.62 316 ASN A CA 1
ATOM 2504 C C . ASN A 1 316 ? 7.522 -11.794 4.322 1.00 46.62 316 ASN A C 1
ATOM 2506 O O . ASN A 1 316 ? 8.390 -11.207 3.683 1.00 46.62 316 ASN A O 1
ATOM 2510 N N . LEU A 1 317 ? 6.264 -11.365 4.411 1.00 49.28 317 LEU A N 1
ATOM 2511 C CA . LEU A 1 317 ? 5.710 -10.004 4.457 1.00 49.28 317 LEU A CA 1
ATOM 2512 C C . LEU A 1 317 ? 5.776 -9.032 3.260 1.00 49.28 317 LEU A C 1
ATOM 2514 O O . LEU A 1 317 ? 4.801 -8.301 3.145 1.00 49.28 317 LEU A O 1
ATOM 2518 N N . ASN A 1 318 ? 6.760 -9.018 2.350 1.00 53.44 318 ASN A N 1
ATOM 2519 C CA . ASN A 1 318 ? 6.873 -7.891 1.383 1.00 53.44 318 ASN A CA 1
ATOM 2520 C C . ASN A 1 318 ? 7.112 -8.240 -0.107 1.00 53.44 318 ASN A C 1
ATOM 2522 O O . ASN A 1 318 ? 7.421 -7.350 -0.890 1.00 53.44 318 ASN A O 1
ATOM 2526 N N . TYR A 1 319 ? 6.949 -9.496 -0.543 1.00 63.56 319 TYR A N 1
ATOM 2527 C CA . TYR A 1 319 ? 7.317 -9.909 -1.920 1.00 63.56 319 TYR A CA 1
ATOM 2528 C C . TYR A 1 319 ? 6.171 -10.487 -2.769 1.00 63.56 319 TYR A C 1
ATOM 2530 O O . TYR A 1 319 ? 6.391 -10.967 -3.888 1.00 63.56 319 TYR A O 1
ATOM 2538 N N . ILE A 1 320 ? 4.934 -10.430 -2.263 1.00 72.19 320 ILE A N 1
ATOM 2539 C CA . ILE A 1 320 ? 3.739 -10.853 -3.015 1.00 72.19 320 ILE A CA 1
ATOM 2540 C C . ILE A 1 320 ? 3.593 -10.006 -4.283 1.00 72.19 320 ILE A C 1
ATOM 2542 O O . ILE A 1 320 ? 3.338 -10.540 -5.358 1.00 72.19 320 ILE A O 1
ATOM 2546 N N . GLU A 1 321 ? 3.819 -8.701 -4.173 1.00 77.69 321 GLU A N 1
ATOM 2547 C CA . GLU A 1 321 ? 3.688 -7.759 -5.285 1.00 77.69 321 GLU A CA 1
ATOM 2548 C C . GLU A 1 321 ? 4.732 -7.998 -6.373 1.00 77.69 321 GLU A C 1
ATOM 2550 O O . GLU A 1 321 ? 4.397 -8.109 -7.550 1.00 77.69 321 GLU A O 1
ATOM 2555 N N . TYR A 1 322 ? 5.982 -8.229 -5.968 1.00 84.88 322 TYR A N 1
ATOM 2556 C CA . TYR A 1 322 ? 7.062 -8.591 -6.883 1.00 84.88 322 TYR A CA 1
ATOM 2557 C C . TYR A 1 322 ? 6.708 -9.818 -7.727 1.00 84.88 322 TYR A C 1
ATOM 2559 O O . TYR A 1 322 ? 6.810 -9.815 -8.956 1.00 84.88 322 TYR A O 1
ATOM 2567 N N . SER A 1 323 ? 6.214 -10.860 -7.056 1.00 84.31 323 SER A N 1
ATOM 2568 C CA . SER A 1 323 ? 5.795 -12.100 -7.706 1.00 84.31 323 SER A CA 1
ATOM 2569 C C . SER A 1 323 ? 4.605 -11.879 -8.641 1.00 84.31 323 SER A C 1
ATOM 2571 O O . SER A 1 323 ? 4.536 -12.480 -9.711 1.00 84.31 323 SER A O 1
ATOM 2573 N N . LEU A 1 324 ? 3.668 -11.002 -8.273 1.00 85.38 324 LEU A N 1
ATOM 2574 C CA . LEU A 1 324 ? 2.520 -10.662 -9.112 1.00 85.38 324 LEU A CA 1
ATOM 2575 C C . LEU A 1 324 ? 2.929 -9.902 -10.370 1.00 85.38 324 LEU A C 1
ATOM 2577 O O . LEU A 1 324 ? 2.433 -10.234 -11.446 1.00 85.38 324 LEU A O 1
ATOM 2581 N N . VAL A 1 325 ? 3.835 -8.929 -10.259 1.00 90.62 325 VAL A N 1
ATOM 2582 C CA . VAL A 1 325 ? 4.381 -8.204 -11.414 1.00 90.62 325 VAL A CA 1
ATOM 2583 C C . VAL A 1 325 ? 5.069 -9.179 -12.373 1.00 90.62 325 VAL A C 1
ATOM 2585 O O . VAL A 1 325 ? 4.745 -9.201 -13.561 1.00 90.62 325 VAL A O 1
ATOM 2588 N N . LEU A 1 326 ? 5.941 -10.057 -11.866 1.00 91.38 326 LEU A N 1
ATOM 2589 C CA . LEU A 1 326 ? 6.610 -11.065 -12.692 1.00 91.38 326 LEU A CA 1
ATOM 2590 C C . LEU A 1 326 ? 5.630 -12.063 -13.324 1.00 91.38 326 LEU A C 1
ATOM 2592 O O . LEU A 1 326 ? 5.760 -12.380 -14.505 1.00 91.38 326 LEU A O 1
ATOM 2596 N N . LYS A 1 327 ? 4.617 -12.524 -12.583 1.00 90.81 327 LYS A N 1
ATOM 2597 C CA . LYS A 1 327 ? 3.574 -13.411 -13.115 1.00 90.81 327 LYS A CA 1
ATOM 2598 C C . LYS A 1 327 ? 2.783 -12.743 -14.240 1.00 90.81 327 LYS A C 1
ATOM 2600 O O . LYS A 1 327 ? 2.550 -13.363 -15.275 1.00 90.81 327 LYS A O 1
ATOM 2605 N N . LYS A 1 328 ? 2.392 -11.474 -14.069 1.00 91.81 328 LYS A N 1
ATOM 2606 C CA . LYS A 1 328 ? 1.709 -10.687 -15.113 1.00 91.81 328 LYS A CA 1
ATOM 2607 C C . LYS A 1 328 ? 2.588 -10.495 -16.352 1.00 91.81 328 LYS A C 1
ATOM 2609 O O . LYS A 1 328 ? 2.064 -10.490 -17.459 1.00 91.81 328 LYS A O 1
ATOM 2614 N N . ALA A 1 329 ? 3.903 -10.423 -16.165 1.00 93.88 329 ALA A N 1
ATOM 2615 C CA . ALA A 1 329 ? 4.887 -10.362 -17.240 1.00 93.88 329 ALA A CA 1
ATOM 2616 C C . ALA A 1 329 ? 5.307 -11.735 -17.816 1.00 93.88 329 ALA A C 1
ATOM 2618 O O . ALA A 1 329 ? 6.231 -11.801 -18.627 1.00 93.88 329 ALA A O 1
ATOM 2619 N N . GLY A 1 330 ? 4.687 -12.844 -17.387 1.00 92.12 330 GLY A N 1
ATOM 2620 C CA . GLY A 1 330 ? 4.997 -14.192 -17.885 1.00 92.12 330 GLY A CA 1
ATOM 2621 C C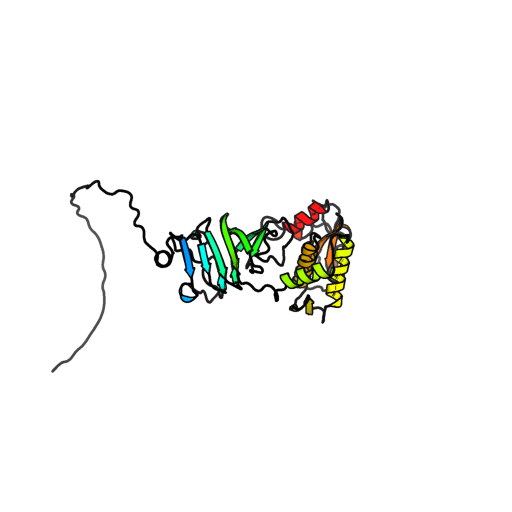 . GLY A 1 330 ? 6.368 -14.736 -17.462 1.00 92.12 330 GLY A C 1
ATOM 2622 O O . GLY A 1 330 ? 6.991 -15.488 -18.209 1.00 92.12 330 GLY A O 1
ATOM 2623 N N . ARG A 1 331 ? 6.863 -14.328 -16.288 1.00 90.56 331 ARG A N 1
ATOM 2624 C CA . ARG A 1 331 ? 8.188 -14.686 -15.745 1.00 90.56 331 ARG A CA 1
ATOM 2625 C C . ARG A 1 331 ? 8.151 -15.690 -14.584 1.00 90.56 331 ARG A C 1
ATOM 2627 O O . ARG A 1 331 ? 9.221 -16.134 -14.164 1.00 90.56 331 ARG A O 1
ATOM 2634 N N . LEU A 1 332 ? 6.960 -16.011 -14.067 1.00 88.00 332 LEU A N 1
ATOM 2635 C CA . LEU A 1 332 ? 6.705 -16.944 -12.958 1.00 88.00 332 LEU A CA 1
ATOM 2636 C C . LEU A 1 332 ? 5.476 -17.817 -13.211 1.00 88.00 332 LEU A C 1
ATOM 2638 O O . LEU A 1 332 ? 4.526 -17.317 -13.862 1.00 88.00 332 LEU A O 1
#

Organism: NCBI:txid39488

Foldseek 3Di:
DDDDDDDDDDDDDDDDDDDDDDDDDDPPDDDPPPPPPADPQNVQADPVQEGEDDPVRWDADPVLRATEDDLPHDRHQEYEDEAEEYEPPDVVSHDANHEYEYEEWYKYQAKKKWALCDLQKDDLQDNAHPDIFIDHTITGQDADKTWIAHPVRGIYIYGYHNYDNCAPLLNLLLVQLVVQADPVDALVRSLVSQLVQQVVQAPDQQWGDRPPYIGGHDQSNQQSSSCSSSSSNVWQKGKAFPADDLPPPDPDTGIWMWTQGPLFIWTDGSPDIGGLCVQAPLQQFGDPPNPPVCVVVVVSDRHRHHGPLVPDDPVDTGNPSVVVRCVSSVSD

Radius of gyration: 28.78 Å; chains: 1; bounding box: 66×54×106 Å

Secondary structure (DSSP, 8-state):
---------------------------------------TTGGGB-TTSEEE--GGGS-EETTTTEEEPP---SS-SEEEE-SEEEE-S-GGGPPTT-EEEEESSEEE-SEEEEETT-TTEE-TT---TT-EEEEESPEE-SSEEEEEEETTS-EEEEEEES---TTSHHHHHHHHHHHH--TTS-HHHHHHHHHHHHHHTEEETTEEEETTEEEE--HHHHHHHHHHHHHHTT--EEEEEEES-TTT--SS-EEEEEEEETTEEEEEETTEEEEHHHHB-TTSBBSSTTHHHHHH-GGG--BTSBPHHHHS-TTSSS-HHHHHHHHHTT--